Protein AF-A0A7R9YBD9-F1 (afdb_monomer)

Mean predicted aligned error: 9.17 Å

Organism: NCBI:txid172671

Structure (mmCIF, N/CA/C/O backbone):
data_AF-A0A7R9YBD9-F1
#
_entry.id   AF-A0A7R9YBD9-F1
#
loop_
_atom_site.group_PDB
_atom_site.id
_atom_site.type_symbol
_atom_site.label_atom_id
_atom_site.label_alt_id
_atom_site.label_comp_id
_atom_site.label_asym_id
_atom_site.label_entity_id
_atom_site.label_seq_id
_atom_site.pdbx_PDB_ins_code
_atom_site.Cartn_x
_atom_site.Cartn_y
_atom_site.Cartn_z
_atom_site.occupancy
_atom_site.B_iso_or_equiv
_atom_site.auth_seq_id
_atom_site.auth_comp_id
_atom_site.auth_asym_id
_atom_site.auth_atom_id
_atom_site.pdbx_PDB_model_num
ATOM 1 N N . PHE A 1 1 ? 17.346 -2.845 39.886 1.00 29.75 1 PHE A N 1
ATOM 2 C CA . PHE A 1 1 ? 17.666 -3.817 38.825 1.00 29.75 1 PHE A CA 1
ATOM 3 C C . PHE A 1 1 ? 16.755 -3.533 37.640 1.00 29.75 1 PHE A C 1
ATOM 5 O O . PHE A 1 1 ? 15.636 -4.020 37.604 1.00 29.75 1 PHE A O 1
ATOM 12 N N . VAL A 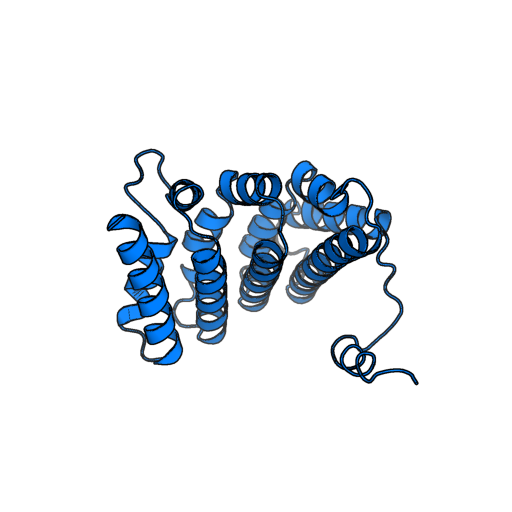1 2 ? 17.192 -2.639 36.750 1.00 30.41 2 VAL A N 1
ATOM 13 C CA . VAL A 1 2 ? 16.463 -2.236 35.536 1.00 30.41 2 VAL A CA 1
ATOM 14 C C . VAL A 1 2 ? 17.081 -3.009 34.374 1.00 30.41 2 VAL A C 1
ATOM 16 O O . VAL A 1 2 ? 18.300 -2.992 34.212 1.00 30.41 2 VAL A O 1
ATOM 19 N N . GLY A 1 3 ? 16.252 -3.758 33.648 1.00 28.42 3 GLY A N 1
ATOM 20 C CA . GLY A 1 3 ? 16.663 -4.612 32.534 1.00 28.42 3 GLY A CA 1
ATOM 21 C C . GLY A 1 3 ? 16.899 -3.833 31.229 1.00 28.42 3 GLY A C 1
ATOM 22 O O . GLY A 1 3 ? 16.352 -2.744 31.049 1.00 28.42 3 GLY A O 1
ATOM 23 N N . PRO A 1 4 ? 17.695 -4.385 30.296 1.00 36.78 4 PRO A N 1
ATOM 24 C CA . PRO A 1 4 ? 18.263 -3.673 29.153 1.00 36.78 4 PRO A CA 1
ATOM 25 C C . PRO A 1 4 ? 17.327 -3.674 27.931 1.00 36.78 4 PRO A C 1
ATOM 27 O O . PRO A 1 4 ? 17.697 -4.161 26.867 1.00 36.78 4 PRO A O 1
ATOM 30 N N . GLN A 1 5 ? 16.105 -3.147 28.065 1.00 37.34 5 GLN A N 1
ATOM 31 C CA . GLN A 1 5 ? 15.174 -2.999 26.929 1.00 37.34 5 GLN A CA 1
ATOM 32 C C . GLN A 1 5 ? 14.964 -1.548 26.471 1.00 37.34 5 GLN A C 1
ATOM 34 O O . GLN A 1 5 ? 14.424 -1.325 25.393 1.00 37.34 5 GLN A O 1
ATOM 39 N N . SER A 1 6 ? 15.452 -0.548 27.212 1.00 35.47 6 SER A N 1
ATOM 40 C CA . SER A 1 6 ? 15.258 0.865 26.845 1.00 35.47 6 SER A CA 1
ATOM 41 C C . SER A 1 6 ? 16.267 1.404 25.823 1.00 35.47 6 SER A C 1
ATOM 43 O O . SER A 1 6 ? 16.119 2.530 25.363 1.00 35.47 6 SER A O 1
ATOM 45 N N . VAL A 1 7 ? 17.306 0.640 25.470 1.00 35.88 7 VAL A N 1
ATOM 46 C CA . VAL A 1 7 ? 18.419 1.140 24.635 1.00 35.88 7 VAL A CA 1
ATOM 47 C C . VAL A 1 7 ? 18.157 0.939 23.133 1.00 35.88 7 VAL A C 1
ATOM 49 O O . VAL A 1 7 ? 18.770 1.606 22.306 1.00 35.88 7 VAL A O 1
ATOM 52 N N . GLY A 1 8 ? 17.198 0.082 22.759 1.00 29.91 8 GLY A N 1
ATOM 53 C CA . GLY A 1 8 ? 16.857 -0.182 21.355 1.00 29.91 8 GLY A CA 1
ATOM 54 C C . GLY A 1 8 ? 16.022 0.908 20.667 1.00 29.91 8 GLY A C 1
ATOM 55 O O . GLY A 1 8 ? 16.041 0.991 19.443 1.00 29.91 8 GLY A O 1
ATOM 56 N N . MET A 1 9 ? 15.309 1.760 21.418 1.00 40.44 9 MET A N 1
ATOM 57 C CA . MET A 1 9 ? 14.432 2.791 20.833 1.00 40.44 9 MET A CA 1
ATOM 58 C C . MET A 1 9 ? 15.170 4.064 20.412 1.00 40.44 9 MET A C 1
ATOM 60 O O . MET A 1 9 ? 14.757 4.720 19.462 1.00 40.44 9 MET A O 1
ATOM 64 N N . SER A 1 10 ? 16.277 4.426 21.059 1.00 32.97 10 SER A N 1
ATOM 65 C CA . SER A 1 10 ? 16.929 5.717 20.793 1.00 32.97 10 SER A CA 1
ATOM 66 C C . SER A 1 10 ? 17.616 5.808 19.423 1.00 32.97 10 SER A C 1
ATOM 68 O O . SER A 1 10 ? 17.985 6.901 19.008 1.00 32.97 10 SER A O 1
ATOM 70 N N . LEU A 1 11 ? 17.795 4.685 18.715 1.00 38.72 11 LEU A N 1
ATOM 71 C CA . LEU A 1 11 ? 18.502 4.635 17.428 1.00 38.72 11 LEU A CA 1
ATOM 72 C C . LEU A 1 11 ? 17.585 4.652 16.194 1.00 38.72 11 LEU A C 1
ATOM 74 O O . LEU A 1 11 ? 18.080 4.900 15.100 1.00 38.72 11 LEU A O 1
ATOM 78 N N . LEU A 1 12 ? 16.272 4.438 16.350 1.00 46.47 12 LEU A N 1
ATOM 79 C CA . LEU A 1 12 ? 15.297 4.618 15.258 1.00 46.47 12 LEU A CA 1
ATOM 80 C C . LEU A 1 12 ? 14.642 6.007 15.274 1.00 46.47 12 LEU A C 1
ATOM 82 O O . LEU A 1 12 ? 14.195 6.486 14.237 1.00 46.47 12 LEU A O 1
ATOM 86 N N . PHE A 1 13 ? 14.622 6.673 16.431 1.00 49.75 13 PHE A N 1
ATOM 87 C CA . PHE A 1 13 ? 13.886 7.918 16.661 1.00 49.75 13 PHE A CA 1
ATOM 88 C C . PHE A 1 13 ? 14.840 9.076 16.980 1.00 49.75 13 PHE A C 1
ATOM 90 O O . PHE A 1 13 ? 14.872 9.620 18.083 1.00 49.75 13 PHE A O 1
ATOM 97 N N . GLY A 1 14 ? 15.669 9.445 16.006 1.00 37.28 14 GLY A N 1
ATOM 98 C CA . GLY A 1 14 ? 16.480 10.655 16.087 1.00 37.28 14 GLY A CA 1
ATOM 99 C C . GLY A 1 14 ? 15.632 11.917 15.888 1.00 37.28 14 GLY A C 1
ATOM 100 O O . GLY A 1 14 ? 15.399 12.308 14.749 1.00 37.28 14 GLY A O 1
ATOM 101 N N . THR A 1 15 ? 15.295 12.591 16.999 1.00 39.50 15 THR A N 1
ATOM 102 C CA . THR A 1 15 ? 14.770 13.979 17.161 1.00 39.50 15 THR A CA 1
ATOM 103 C C . THR A 1 15 ? 13.259 14.239 17.010 1.00 39.50 15 THR A C 1
ATOM 105 O O . THR A 1 15 ? 12.580 13.570 16.235 1.00 39.50 15 THR A O 1
ATOM 108 N N . PRO A 1 16 ? 12.791 15.372 17.584 1.00 46.22 16 PRO A N 1
ATOM 109 C CA . PRO A 1 16 ? 12.459 15.644 18.992 1.00 46.22 16 PRO A CA 1
ATOM 110 C C . PRO A 1 16 ? 11.012 15.193 19.307 1.00 46.22 16 PRO A C 1
ATOM 112 O O . PRO A 1 16 ? 10.371 14.624 18.434 1.00 46.22 16 PRO A O 1
ATOM 115 N N . GLU A 1 17 ? 10.494 15.426 20.520 1.00 49.19 17 GLU A N 1
ATOM 116 C CA . GLU A 1 17 ? 9.094 15.166 20.926 1.00 49.19 17 GLU A CA 1
ATOM 117 C C . GLU A 1 17 ? 8.080 15.546 19.827 1.00 49.19 17 GLU A C 1
ATOM 119 O O . GLU A 1 17 ? 7.642 16.692 19.715 1.00 49.19 17 GLU A O 1
ATOM 124 N N . ARG A 1 18 ? 7.717 14.587 18.969 1.00 55.75 18 ARG A N 1
ATOM 125 C CA . ARG A 1 18 ? 6.607 14.746 18.037 1.00 55.75 18 ARG A CA 1
ATOM 126 C C . ARG A 1 18 ? 5.345 14.594 18.862 1.00 55.75 18 ARG A C 1
ATOM 128 O O . ARG A 1 18 ? 5.173 13.594 19.552 1.00 55.75 18 ARG A O 1
ATOM 135 N N . ASP A 1 19 ? 4.486 15.600 18.789 1.00 60.19 19 ASP A N 1
ATOM 136 C CA . ASP A 1 19 ? 3.162 15.570 19.394 1.00 60.19 19 ASP A CA 1
ATOM 137 C C . ASP A 1 19 ? 2.343 14.457 18.714 1.00 60.19 19 ASP A C 1
ATOM 139 O O . ASP A 1 19 ? 1.762 14.643 17.643 1.00 60.19 19 ASP A O 1
ATOM 143 N N . LEU A 1 20 ? 2.383 13.259 19.304 1.00 68.44 20 LEU A N 1
ATOM 144 C CA . LEU A 1 20 ? 1.711 12.046 18.832 1.00 68.44 20 LEU A CA 1
ATOM 145 C C . LEU A 1 20 ? 0.240 12.006 19.283 1.00 68.44 20 LEU A C 1
ATOM 147 O O . LEU A 1 20 ? -0.329 10.946 19.521 1.00 68.44 20 LEU A O 1
ATOM 151 N N . SER A 1 21 ? -0.389 13.173 19.425 1.00 78.00 21 SER A N 1
ATOM 152 C CA . SER A 1 21 ? -1.768 13.292 19.885 1.00 78.00 21 SER A CA 1
ATOM 153 C C . SER A 1 21 ? -2.792 13.038 18.770 1.00 78.00 21 SER A C 1
ATOM 155 O O . SER A 1 21 ? -2.563 13.299 17.583 1.00 78.00 21 SER A O 1
ATOM 157 N N . LEU A 1 22 ? -3.990 12.585 19.157 1.00 78.50 22 LEU A N 1
ATOM 158 C CA . LEU A 1 22 ? -5.102 12.340 18.230 1.00 78.50 22 LEU A CA 1
ATOM 159 C C . LEU A 1 22 ? -5.476 13.565 17.355 1.00 78.50 22 LEU A C 1
ATOM 161 O O . LEU A 1 22 ? -5.736 13.380 16.161 1.00 78.50 22 LEU A O 1
ATOM 165 N N . PRO A 1 23 ? -5.477 14.820 17.858 1.00 83.19 23 PRO A N 1
ATOM 166 C CA . PRO A 1 23 ? -5.721 15.994 17.017 1.00 83.19 23 PRO A CA 1
ATOM 167 C C . PRO A 1 23 ? -4.652 16.193 15.935 1.00 83.19 23 PRO A C 1
ATOM 169 O O . PRO A 1 23 ? -4.975 16.597 14.813 1.00 83.19 23 PRO A O 1
ATOM 172 N N . ALA A 1 24 ? -3.385 15.885 16.236 1.00 84.44 24 ALA A N 1
ATOM 173 C CA . ALA A 1 24 ? -2.304 15.944 15.257 1.00 84.44 24 ALA A CA 1
ATOM 174 C C . ALA A 1 24 ? -2.515 14.906 14.143 1.00 84.44 24 ALA A C 1
ATOM 176 O O . ALA A 1 24 ? -2.392 15.237 12.958 1.00 84.44 24 ALA A O 1
ATOM 177 N N . PHE A 1 25 ? -2.945 13.692 14.503 1.00 85.62 25 PHE A N 1
ATOM 178 C CA . PHE A 1 25 ? -3.304 12.647 13.545 1.00 85.62 25 PHE A CA 1
ATOM 179 C C . PHE A 1 25 ? -4.482 13.041 12.641 1.00 85.62 25 PHE A C 1
ATOM 181 O O . PHE A 1 25 ? -4.409 12.903 11.417 1.00 85.62 25 PHE A O 1
ATOM 188 N N . GLN A 1 26 ? -5.554 13.595 13.215 1.00 86.06 26 GLN A N 1
ATOM 189 C CA . GLN A 1 26 ? -6.709 14.079 12.449 1.00 86.06 26 GLN A CA 1
ATOM 190 C C . GLN A 1 26 ? -6.310 15.177 11.456 1.00 86.06 26 GLN A C 1
ATOM 192 O O . GLN A 1 26 ? -6.734 15.157 10.296 1.00 86.06 26 GLN A O 1
ATOM 197 N N . LYS A 1 27 ? -5.446 16.108 11.882 1.00 87.56 27 LYS A N 1
ATOM 198 C CA . LYS A 1 27 ? -4.902 17.160 11.016 1.00 87.56 27 LYS A CA 1
ATOM 199 C C . LYS A 1 27 ? -4.054 16.576 9.885 1.00 87.56 27 LYS A C 1
ATOM 201 O O . LYS A 1 27 ? -4.171 17.040 8.752 1.00 87.56 27 LYS A O 1
ATOM 206 N N . LEU A 1 28 ? -3.240 15.553 10.154 1.00 87.69 28 LEU A N 1
A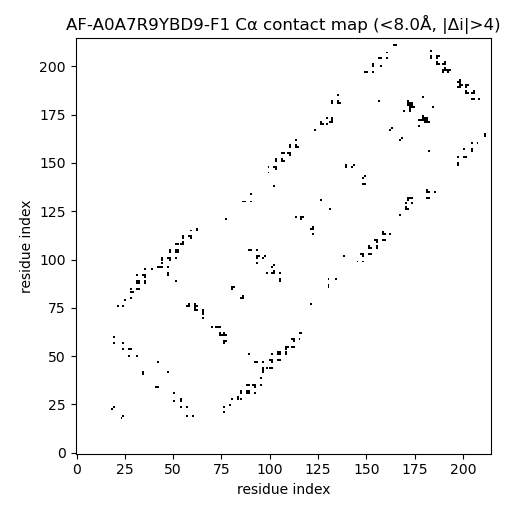TOM 207 C CA . LEU A 1 28 ? -2.470 14.854 9.121 1.00 87.69 28 LEU A CA 1
ATOM 208 C C . LEU A 1 28 ? -3.391 14.164 8.104 1.00 87.69 28 LEU A C 1
ATOM 210 O O . LEU A 1 28 ? -3.227 14.367 6.902 1.00 87.69 28 LEU A O 1
ATOM 214 N N . CYS A 1 29 ? -4.407 13.430 8.562 1.00 87.19 29 CYS A N 1
ATOM 215 C CA . CYS A 1 29 ? -5.387 12.792 7.680 1.00 87.19 29 CYS A CA 1
ATOM 216 C C . CYS A 1 29 ? -6.145 13.824 6.827 1.00 87.19 29 CYS A C 1
ATOM 218 O O . CYS A 1 29 ? -6.394 13.604 5.643 1.00 87.19 29 CYS A O 1
ATOM 220 N N . ALA A 1 30 ? -6.502 14.981 7.394 1.00 86.50 30 ALA A N 1
ATOM 221 C CA . ALA A 1 30 ? -7.092 16.082 6.633 1.00 86.50 30 ALA A CA 1
ATOM 222 C C . ALA A 1 30 ? -6.128 16.615 5.560 1.00 86.50 30 ALA A C 1
ATOM 224 O O . ALA A 1 30 ? -6.523 16.746 4.403 1.00 86.50 30 ALA A O 1
ATOM 225 N N . ARG A 1 31 ? -4.851 16.823 5.905 1.00 87.06 31 ARG A N 1
ATOM 226 C CA . ARG A 1 31 ? -3.820 17.263 4.953 1.00 87.06 31 ARG A CA 1
ATOM 227 C C . ARG A 1 31 ? -3.625 16.284 3.797 1.00 87.06 31 ARG A C 1
ATOM 229 O O . ARG A 1 31 ? -3.579 16.733 2.660 1.00 87.06 31 ARG A O 1
ATOM 236 N N . ILE A 1 32 ? -3.565 14.976 4.057 1.00 87.06 32 ILE A N 1
ATOM 237 C CA . ILE A 1 32 ? -3.434 13.946 3.007 1.00 87.06 32 ILE A CA 1
ATOM 238 C C . ILE A 1 32 ? -4.649 13.971 2.064 1.00 87.06 32 ILE A C 1
ATOM 240 O O . ILE A 1 32 ? -4.512 13.882 0.841 1.00 87.06 32 ILE A O 1
ATOM 244 N N . ARG A 1 33 ? -5.853 14.159 2.612 1.00 86.31 33 ARG A N 1
ATOM 245 C CA . ARG A 1 33 ? -7.092 14.272 1.822 1.00 86.31 33 ARG A CA 1
ATOM 246 C C . ARG A 1 33 ? -7.164 15.553 0.999 1.00 86.31 33 ARG A C 1
ATOM 248 O O . ARG A 1 33 ? -7.695 15.552 -0.104 1.00 86.31 33 ARG A O 1
ATOM 255 N N . GLU A 1 34 ? -6.641 16.659 1.510 1.00 86.12 34 GLU A N 1
ATOM 256 C CA . GLU A 1 34 ? -6.524 17.884 0.719 1.00 86.12 34 GLU A CA 1
ATOM 257 C C . GLU A 1 34 ? -5.459 17.745 -0.370 1.00 86.12 34 GLU A C 1
ATOM 259 O O . GLU A 1 34 ? -5.701 18.119 -1.514 1.00 86.12 34 GLU A O 1
ATOM 264 N N . ALA A 1 35 ? -4.304 17.170 -0.032 1.00 84.19 35 ALA A N 1
ATOM 265 C CA . ALA A 1 35 ? -3.196 16.925 -0.947 1.00 84.19 35 ALA A CA 1
ATOM 266 C C . ALA A 1 35 ? -3.608 16.043 -2.138 1.00 84.19 35 ALA A C 1
ATOM 268 O O . ALA A 1 35 ? -3.251 16.347 -3.272 1.00 84.19 35 ALA A O 1
ATOM 269 N N . SER A 1 36 ? -4.420 15.009 -1.901 1.00 83.12 36 SER A N 1
ATOM 270 C CA . SER A 1 36 ? -4.974 14.143 -2.958 1.00 83.12 36 SER A CA 1
ATOM 271 C C . SER A 1 36 ? -6.020 14.831 -3.846 1.00 83.12 36 SER A C 1
ATOM 273 O O . SER A 1 36 ? -6.214 14.418 -4.990 1.00 83.12 36 SER A O 1
ATOM 275 N N . ARG A 1 37 ? -6.671 15.905 -3.374 1.00 80.81 37 ARG A N 1
ATOM 276 C CA . ARG A 1 37 ? -7.685 16.662 -4.136 1.00 80.81 37 ARG A CA 1
ATOM 277 C C . ARG A 1 37 ? -7.132 17.863 -4.904 1.00 80.81 37 ARG A C 1
ATOM 279 O O . ARG A 1 37 ? -7.800 18.340 -5.821 1.00 80.81 37 ARG A O 1
ATOM 286 N N . ARG A 1 38 ? -5.959 18.386 -4.537 1.00 74.81 38 ARG A N 1
ATOM 287 C CA . ARG A 1 38 ? -5.370 19.562 -5.199 1.00 74.81 38 ARG A CA 1
ATOM 288 C C . ARG A 1 38 ? -4.958 19.237 -6.648 1.00 74.81 38 ARG A C 1
ATOM 290 O O . ARG A 1 38 ? -4.510 18.122 -6.923 1.00 74.81 38 ARG A O 1
ATOM 297 N N . PRO A 1 39 ? -5.115 20.183 -7.596 1.00 57.69 39 PRO A N 1
ATOM 298 C CA . PRO A 1 39 ? -4.645 19.999 -8.967 1.00 57.69 39 PRO A CA 1
ATOM 299 C C . PRO A 1 39 ? -3.112 19.845 -9.014 1.00 57.69 39 PRO A C 1
ATOM 301 O O . PRO A 1 39 ? -2.400 20.404 -8.180 1.00 57.69 39 PRO A O 1
ATOM 304 N N . ASN A 1 40 ? -2.631 19.042 -9.973 1.00 51.94 40 ASN A N 1
ATOM 305 C CA . ASN A 1 40 ? -1.249 18.551 -10.076 1.00 51.94 40 ASN A CA 1
ATOM 306 C C . ASN A 1 40 ? -0.183 19.650 -9.886 1.00 51.94 40 ASN A C 1
ATOM 308 O O . ASN A 1 40 ? -0.258 20.705 -10.510 1.00 51.94 40 ASN A O 1
ATOM 312 N N . GLY A 1 41 ? 0.837 19.354 -9.068 1.00 56.06 41 GLY A N 1
ATOM 313 C CA . GLY A 1 41 ? 2.048 20.174 -8.906 1.00 56.06 41 GLY A CA 1
ATOM 314 C C . GLY A 1 41 ? 2.229 20.874 -7.553 1.00 56.06 41 GLY A C 1
ATOM 315 O O . GLY A 1 41 ? 3.274 21.477 -7.341 1.00 56.06 41 GLY A O 1
ATOM 316 N N . SER A 1 42 ? 1.265 20.804 -6.623 1.00 59.44 42 SER A N 1
ATOM 317 C CA . SER A 1 42 ? 1.386 21.515 -5.335 1.00 59.44 42 SER A CA 1
ATOM 318 C C . SER A 1 42 ? 2.126 20.752 -4.234 1.00 59.44 42 SER A C 1
ATOM 320 O O . SER A 1 42 ? 2.514 21.367 -3.249 1.00 59.44 42 SER A O 1
ATOM 322 N N . VAL A 1 43 ? 2.248 19.427 -4.343 1.00 70.12 43 VAL A N 1
ATOM 323 C CA . VAL A 1 43 ? 2.867 18.579 -3.312 1.00 70.12 43 VAL A CA 1
ATOM 324 C C . VAL A 1 43 ? 4.164 18.029 -3.875 1.00 70.12 43 VAL A C 1
ATOM 326 O O . VAL A 1 43 ? 4.149 17.289 -4.858 1.00 70.12 43 VAL A O 1
ATOM 329 N N . GLY A 1 44 ? 5.284 18.429 -3.275 1.00 77.50 44 GLY A N 1
ATOM 330 C CA . GLY A 1 44 ? 6.591 17.888 -3.632 1.00 77.50 44 GLY A CA 1
ATOM 331 C C . GLY A 1 44 ? 6.719 16.429 -3.196 1.00 77.50 44 GLY A C 1
ATOM 332 O O . GLY A 1 44 ? 6.115 16.021 -2.205 1.00 77.50 44 GLY A O 1
ATOM 333 N N . ASP A 1 45 ? 7.547 15.660 -3.902 1.00 81.69 45 ASP A N 1
ATOM 334 C CA . ASP A 1 45 ? 7.825 14.250 -3.592 1.00 81.69 45 ASP A CA 1
ATOM 335 C C . ASP A 1 45 ? 8.201 14.044 -2.113 1.00 81.69 45 ASP A C 1
ATOM 337 O O . ASP A 1 45 ? 7.565 13.273 -1.398 1.00 81.69 45 ASP A O 1
ATOM 341 N N . ALA A 1 46 ? 9.140 14.853 -1.610 1.00 85.00 46 ALA A N 1
ATOM 342 C CA . ALA A 1 46 ? 9.573 14.816 -0.215 1.00 85.00 46 ALA A CA 1
ATOM 343 C C . ALA A 1 46 ? 8.438 15.089 0.790 1.00 85.00 46 ALA A C 1
ATOM 345 O O . ALA A 1 46 ? 8.397 14.474 1.854 1.00 85.00 46 ALA A O 1
ATOM 346 N N . GLU A 1 47 ? 7.499 15.985 0.463 1.00 86.44 47 GLU A N 1
ATOM 347 C CA . GLU A 1 47 ? 6.355 16.261 1.338 1.00 86.44 47 GLU A CA 1
ATOM 348 C C . GLU A 1 47 ? 5.383 15.074 1.354 1.00 86.44 47 GLU A C 1
ATOM 350 O O . GLU A 1 47 ? 4.912 14.675 2.419 1.00 86.44 47 GLU A O 1
ATOM 355 N N . GLY A 1 48 ? 5.107 14.478 0.190 1.00 84.88 48 GLY A N 1
ATOM 356 C CA . GLY A 1 48 ? 4.256 13.295 0.077 1.00 84.88 48 GLY A CA 1
ATOM 357 C C . GLY A 1 48 ? 4.817 12.094 0.832 1.00 84.88 48 GLY A C 1
ATOM 358 O O . GLY A 1 48 ? 4.102 11.474 1.623 1.00 84.88 48 GLY A O 1
ATOM 359 N N . VAL A 1 49 ? 6.108 11.815 0.645 1.00 88.69 49 VAL A N 1
ATOM 360 C CA . VAL A 1 49 ? 6.833 10.761 1.366 1.00 88.69 49 VAL A CA 1
ATOM 361 C C . VAL A 1 49 ? 6.762 10.996 2.876 1.00 88.69 49 VAL A C 1
ATOM 363 O O . VAL A 1 49 ? 6.368 10.094 3.613 1.00 88.69 49 VAL A O 1
ATOM 366 N N . GLU A 1 50 ? 7.043 12.209 3.359 1.00 87.81 50 GLU A N 1
ATOM 367 C CA . GLU A 1 50 ? 7.012 12.496 4.799 1.00 87.81 50 GLU A CA 1
ATOM 368 C C . GLU A 1 50 ? 5.604 12.375 5.402 1.00 87.81 50 GLU A C 1
ATOM 370 O O . GLU A 1 50 ? 5.452 11.906 6.535 1.00 87.81 50 GLU A O 1
ATOM 375 N N . MET A 1 51 ? 4.559 12.745 4.653 1.00 88.25 51 MET A N 1
ATOM 376 C CA . MET A 1 51 ? 3.171 12.550 5.082 1.00 88.25 51 MET A CA 1
ATOM 377 C C . MET A 1 51 ? 2.819 11.063 5.215 1.00 88.25 51 MET A C 1
ATOM 379 O O . MET A 1 51 ? 2.240 10.668 6.228 1.00 88.25 51 MET A O 1
ATOM 383 N N . LEU A 1 52 ? 3.188 10.236 4.230 1.00 88.56 52 LEU A N 1
ATOM 384 C CA . LEU A 1 52 ? 2.954 8.787 4.256 1.00 88.56 52 LEU A CA 1
ATOM 385 C C . LEU A 1 52 ? 3.750 8.097 5.369 1.00 88.56 52 LEU A C 1
ATOM 387 O O . LEU A 1 52 ? 3.235 7.193 6.030 1.00 88.56 52 LEU A O 1
ATOM 391 N N . ARG A 1 53 ? 4.989 8.537 5.600 1.00 89.56 53 ARG A N 1
ATOM 392 C CA . ARG A 1 53 ? 5.850 8.028 6.669 1.00 89.56 53 ARG A CA 1
ATOM 393 C C . ARG A 1 53 ? 5.272 8.360 8.043 1.00 89.56 53 ARG A C 1
ATOM 395 O O . ARG A 1 53 ? 5.077 7.460 8.856 1.00 89.56 53 ARG A O 1
ATOM 402 N N . SER A 1 54 ? 4.908 9.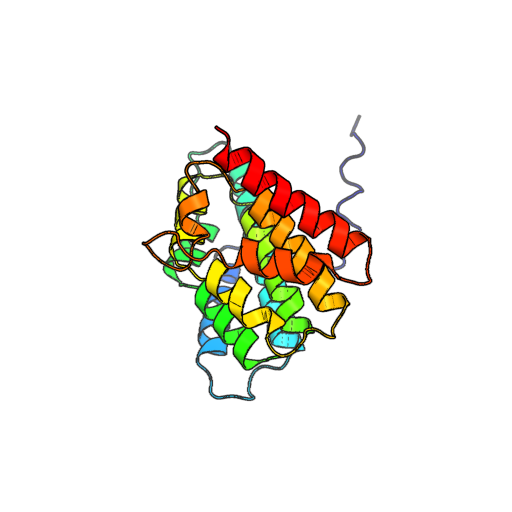626 8.262 1.00 88.25 54 SER A N 1
ATOM 403 C CA . SER A 1 54 ? 4.289 10.084 9.513 1.00 88.25 54 SER A CA 1
ATOM 404 C C . SER A 1 54 ? 2.970 9.357 9.786 1.00 88.25 54 SER A C 1
ATOM 406 O O . SER A 1 54 ? 2.694 8.987 10.922 1.00 88.25 54 SER A O 1
ATOM 408 N N . LEU A 1 55 ? 2.168 9.091 8.749 1.00 87.62 55 LEU A N 1
ATOM 409 C CA . LEU A 1 55 ? 0.938 8.310 8.877 1.00 87.62 55 LEU A CA 1
ATOM 410 C C . LEU A 1 55 ? 1.210 6.904 9.436 1.00 87.62 55 LEU A C 1
ATOM 412 O O . LEU A 1 55 ? 0.493 6.458 10.330 1.00 87.62 55 LEU A O 1
ATOM 416 N N . GLY A 1 56 ? 2.252 6.230 8.941 1.00 83.94 56 GLY A N 1
ATOM 417 C CA . GLY A 1 56 ? 2.678 4.930 9.462 1.00 83.94 56 GLY A CA 1
ATOM 418 C C . GLY A 1 56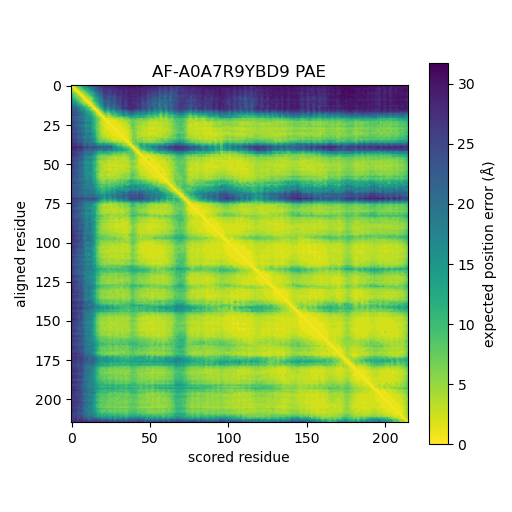 ? 3.065 4.992 10.940 1.00 83.94 56 GLY A C 1
ATOM 419 O O . GLY A 1 56 ? 2.640 4.136 11.711 1.00 83.94 56 GLY A O 1
ATOM 420 N N . GLU A 1 57 ? 3.798 6.031 11.353 1.00 84.06 57 GLU A N 1
ATOM 421 C CA . GLU A 1 57 ? 4.184 6.238 12.757 1.00 84.06 57 GLU A CA 1
ATOM 422 C C . GLU A 1 57 ? 2.970 6.390 13.677 1.00 84.06 57 GLU A C 1
ATOM 424 O O . GLU A 1 57 ? 2.884 5.707 14.695 1.00 84.06 57 GLU A O 1
ATOM 429 N N . PHE A 1 58 ? 2.009 7.244 13.311 1.00 82.88 58 PHE A N 1
ATOM 430 C CA . PHE A 1 58 ? 0.803 7.448 14.117 1.00 82.88 58 PHE A CA 1
ATOM 431 C C . PHE A 1 58 ? -0.046 6.178 14.230 1.00 82.88 58 PHE A C 1
ATOM 433 O O . PHE A 1 58 ? -0.596 5.905 15.294 1.00 82.88 58 PHE A O 1
ATOM 440 N N . LEU A 1 59 ? -0.146 5.391 13.154 1.00 78.50 59 LEU A N 1
ATOM 441 C CA . LEU A 1 59 ? -0.896 4.133 13.169 1.00 78.50 59 LEU A CA 1
ATOM 442 C C . LEU A 1 59 ? -0.215 3.083 14.060 1.00 78.50 59 LEU A C 1
ATOM 444 O O . LEU A 1 59 ? -0.902 2.367 14.778 1.00 78.50 59 LEU A O 1
ATOM 448 N N . VAL A 1 60 ? 1.122 3.026 14.078 1.00 80.75 60 VAL A N 1
ATOM 449 C CA . VAL A 1 60 ? 1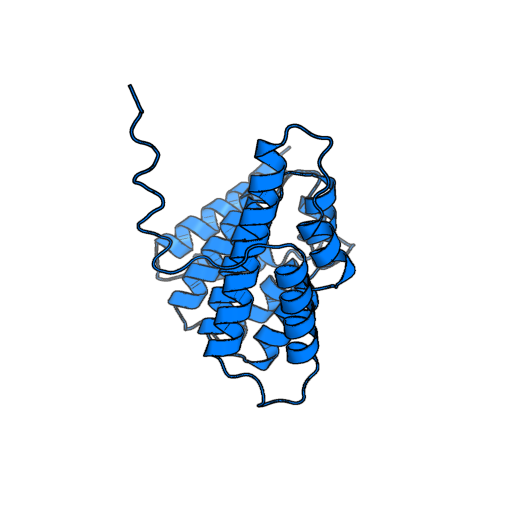.872 2.173 15.020 1.00 80.75 60 VAL A CA 1
ATOM 450 C C . VAL A 1 60 ? 1.660 2.645 16.458 1.00 80.75 60 VAL A C 1
ATOM 452 O O . VAL A 1 60 ? 1.392 1.833 17.341 1.00 80.75 60 VAL A O 1
ATOM 455 N N . PHE A 1 61 ? 1.776 3.952 16.698 1.00 77.25 61 PHE A N 1
ATOM 456 C CA . PHE A 1 61 ? 1.645 4.530 18.032 1.00 77.25 61 PHE A CA 1
ATOM 457 C C . PHE A 1 61 ? 0.248 4.298 18.619 1.00 77.25 61 PHE A C 1
ATOM 459 O O . PHE A 1 61 ? 0.129 3.834 19.752 1.00 77.25 61 PHE A O 1
ATOM 466 N N . GLY A 1 62 ? -0.801 4.539 17.827 1.00 71.00 62 GLY A N 1
ATOM 467 C CA . GLY A 1 62 ? -2.184 4.326 18.250 1.00 71.00 62 GLY A CA 1
ATOM 468 C C . GLY A 1 62 ? -2.487 2.874 18.634 1.00 71.00 62 GLY A C 1
ATOM 469 O O . GLY A 1 62 ? -3.259 2.634 19.560 1.00 71.00 62 GLY A O 1
ATOM 470 N N . GLU A 1 63 ? -1.846 1.907 17.974 1.00 67.88 63 GLU A N 1
ATOM 471 C CA . GLU A 1 63 ? -1.960 0.483 18.315 1.00 67.88 63 GLU A CA 1
ATOM 472 C C . GLU A 1 63 ? -1.190 0.123 19.601 1.00 67.88 63 GLU A C 1
ATOM 474 O O . GLU A 1 63 ? -1.663 -0.693 20.393 1.00 67.88 63 GLU A O 1
ATOM 479 N N . MET A 1 64 ? -0.030 0.744 19.858 1.00 66.44 64 MET A N 1
ATOM 480 C CA . MET A 1 64 ? 0.740 0.518 21.092 1.00 66.44 64 MET A CA 1
ATOM 481 C C . MET A 1 64 ? 0.048 1.087 22.337 1.00 66.44 64 MET A C 1
ATOM 483 O O . MET A 1 64 ? 0.044 0.445 23.388 1.00 66.44 64 MET A O 1
ATOM 487 N N . GLU A 1 65 ? -0.561 2.270 22.234 1.00 64.62 65 GLU A N 1
ATOM 488 C CA . GLU A 1 65 ? -1.294 2.895 23.344 1.00 64.62 65 GLU A CA 1
ATOM 489 C C . GLU A 1 65 ? -2.519 2.055 23.751 1.00 64.62 65 GLU A C 1
ATOM 491 O O . GLU A 1 65 ? -2.768 1.831 24.938 1.00 64.62 65 GLU A O 1
ATOM 496 N N . SER A 1 66 ? -3.212 1.484 22.760 1.00 57.53 66 SER A N 1
ATOM 497 C CA . SER A 1 66 ? -4.320 0.537 22.949 1.00 57.53 66 SER A CA 1
ATOM 498 C C . SER A 1 66 ? -3.883 -0.747 23.684 1.00 57.53 66 SER A C 1
ATOM 500 O O . SER A 1 66 ? -4.658 -1.338 24.437 1.00 57.53 66 SER A O 1
ATOM 502 N N . GLU A 1 67 ? -2.629 -1.185 23.518 1.00 57.53 67 GLU A N 1
ATOM 503 C CA . GLU A 1 67 ? -2.077 -2.371 24.188 1.00 57.53 67 GLU A CA 1
ATOM 504 C C . GLU A 1 67 ? -1.721 -2.125 25.665 1.00 57.53 67 GLU A C 1
ATOM 506 O O . GLU A 1 67 ? -1.926 -3.009 26.497 1.00 57.53 67 GLU A O 1
ATOM 511 N N . ALA A 1 68 ? -1.234 -0.932 26.014 1.00 58.66 68 ALA A N 1
ATOM 512 C CA . ALA A 1 68 ? -0.812 -0.612 27.380 1.00 58.66 68 ALA A CA 1
ATOM 513 C C . ALA A 1 68 ? -1.984 -0.395 28.359 1.00 58.66 68 ALA A C 1
ATOM 515 O O . ALA A 1 68 ? -1.827 -0.621 29.560 1.00 58.66 68 ALA A O 1
ATOM 516 N N . ALA A 1 69 ? -3.149 0.037 27.866 1.00 57.53 69 ALA A N 1
ATOM 517 C CA . ALA A 1 69 ? -4.256 0.486 28.713 1.00 57.53 69 ALA A CA 1
ATOM 518 C C . ALA A 1 69 ? -5.156 -0.638 29.267 1.00 57.53 69 ALA A C 1
ATOM 520 O O . ALA A 1 69 ? -5.910 -0.389 30.201 1.00 57.53 69 ALA A O 1
ATOM 521 N N . ASN A 1 70 ? -5.100 -1.869 28.735 1.00 54.47 70 ASN A N 1
ATOM 522 C CA . ASN A 1 70 ? -5.947 -3.009 29.151 1.00 54.47 70 ASN A CA 1
ATOM 523 C C . ASN A 1 70 ? -7.471 -2.700 29.213 1.00 54.47 70 ASN A C 1
ATOM 525 O O . ASN A 1 70 ? -8.243 -3.422 29.849 1.00 54.47 70 ASN A O 1
ATOM 529 N N . GLU A 1 71 ? -7.900 -1.617 28.561 1.00 51.97 71 GLU A N 1
ATOM 530 C CA . GLU A 1 71 ? -9.280 -1.147 28.447 1.00 51.97 71 GLU A CA 1
ATOM 531 C C . GLU A 1 71 ? -9.964 -1.785 27.224 1.00 51.97 71 GLU A C 1
ATOM 533 O O . GLU A 1 71 ? -9.277 -2.279 26.324 1.00 51.97 71 GLU A O 1
ATOM 538 N N . PRO A 1 72 ? -11.314 -1.816 27.156 1.00 49.62 72 PRO A N 1
ATOM 539 C CA . PRO A 1 72 ? -12.021 -2.252 25.955 1.00 49.62 72 PRO A CA 1
ATOM 540 C C . PRO A 1 72 ? -11.572 -1.391 24.767 1.00 49.62 72 PRO A C 1
ATOM 542 O O . PRO A 1 72 ? -11.968 -0.234 24.640 1.00 49.62 72 PRO A O 1
ATOM 545 N N . ARG A 1 73 ? -10.699 -1.984 23.941 1.00 54.59 73 ARG A N 1
ATOM 546 C CA . ARG A 1 73 ? -10.014 -1.373 22.799 1.00 54.59 73 ARG A CA 1
ATOM 547 C C . ARG A 1 73 ? -10.943 -0.475 22.003 1.00 54.59 73 ARG A C 1
ATOM 549 O O . ARG A 1 73 ? -11.859 -0.953 21.335 1.00 54.59 73 ARG A O 1
ATOM 556 N N . LYS A 1 74 ? -10.663 0.820 22.036 1.00 55.69 74 LYS A N 1
ATOM 557 C CA . LYS A 1 74 ? -11.177 1.755 21.051 1.00 55.69 74 LYS A CA 1
ATOM 558 C C . LYS A 1 74 ? -10.002 2.101 20.153 1.00 55.69 74 LYS A C 1
ATOM 560 O O . LYS A 1 74 ? -9.138 2.877 20.552 1.00 55.69 74 LYS A O 1
ATOM 565 N N . ASP A 1 75 ? -9.946 1.500 18.970 1.00 69.06 75 ASP A N 1
ATOM 566 C CA . ASP A 1 75 ? -8.899 1.760 17.979 1.00 69.06 75 ASP A CA 1
ATOM 567 C C . ASP A 1 75 ? -9.158 3.132 17.321 1.00 69.06 75 ASP A C 1
ATOM 569 O O . ASP A 1 75 ? -9.346 3.241 16.116 1.00 69.06 75 ASP A O 1
ATOM 573 N N . VAL A 1 76 ? -9.205 4.210 18.119 1.00 77.38 76 VAL A N 1
ATOM 574 C CA . VAL A 1 76 ? -9.682 5.544 17.701 1.00 77.38 76 VAL A CA 1
ATOM 575 C C . VAL A 1 76 ? -8.888 6.081 16.507 1.00 77.38 76 VAL A C 1
ATOM 577 O O . VAL A 1 76 ? -9.446 6.723 15.619 1.00 77.38 76 VAL A O 1
ATOM 580 N N . HIS A 1 77 ? -7.584 5.802 16.460 1.00 80.00 77 HIS A N 1
ATOM 581 C CA . HIS A 1 77 ? -6.732 6.159 15.326 1.00 80.00 77 HIS A CA 1
ATOM 582 C C . HIS A 1 77 ? -7.133 5.400 14.052 1.00 80.00 77 HIS A C 1
ATOM 584 O O . HIS A 1 77 ? -7.210 5.994 12.976 1.00 80.00 77 HIS A O 1
ATOM 590 N N . PHE A 1 78 ? -7.443 4.107 14.167 1.00 80.31 78 PHE A N 1
ATOM 591 C CA . PHE A 1 78 ? -7.906 3.296 13.045 1.00 80.31 78 PHE A CA 1
ATOM 592 C C . PHE A 1 78 ? -9.320 3.698 12.598 1.00 80.31 78 PHE A C 1
ATOM 594 O O . PHE A 1 78 ? -9.573 3.784 11.397 1.00 80.31 78 PHE A O 1
ATOM 601 N N . ASP A 1 79 ? -10.211 4.031 13.534 1.00 82.56 79 ASP A N 1
ATOM 602 C CA . ASP A 1 79 ? -11.560 4.528 13.241 1.00 82.56 79 ASP A CA 1
ATOM 603 C C . ASP A 1 79 ? -11.492 5.824 12.423 1.00 82.56 79 ASP A C 1
ATOM 605 O O . ASP A 1 79 ? -12.053 5.899 11.332 1.00 82.56 79 ASP A O 1
ATOM 609 N N . VAL A 1 80 ? -10.710 6.812 12.874 1.00 82.75 80 VAL A N 1
ATOM 610 C CA . VAL A 1 80 ? -10.499 8.077 12.145 1.00 82.75 80 VAL A CA 1
ATOM 611 C C . VAL A 1 80 ? -9.881 7.837 10.764 1.00 82.75 80 VAL A C 1
ATOM 613 O O . VAL A 1 80 ? -10.263 8.484 9.784 1.00 82.75 80 VAL A O 1
ATOM 616 N N . PHE A 1 81 ? -8.920 6.915 10.668 1.00 85.38 81 PHE A N 1
ATOM 617 C CA . PHE A 1 81 ? -8.297 6.539 9.400 1.00 85.38 81 PHE A CA 1
ATOM 618 C C . PHE A 1 81 ? -9.325 5.985 8.403 1.00 85.38 81 PHE A C 1
ATOM 620 O O . PHE A 1 81 ? -9.329 6.373 7.228 1.00 85.38 81 PHE A O 1
ATOM 627 N N . CYS A 1 82 ? -10.211 5.114 8.886 1.00 83.19 82 CYS A N 1
ATOM 628 C CA . CYS A 1 82 ? -11.249 4.461 8.100 1.00 83.19 82 CYS A CA 1
ATOM 629 C C . CYS A 1 82 ? -12.379 5.418 7.713 1.00 83.19 82 CYS A C 1
ATOM 631 O O . CYS A 1 82 ? -12.709 5.518 6.532 1.00 83.19 82 CYS A O 1
ATOM 633 N N . GLU A 1 83 ? -12.925 6.172 8.670 1.00 84.50 83 GLU A N 1
ATOM 634 C CA . GLU A 1 83 ? -13.964 7.187 8.439 1.00 84.50 83 GLU A CA 1
ATOM 635 C C . GLU A 1 83 ? -13.508 8.248 7.432 1.00 84.50 83 GLU A C 1
ATOM 637 O O . GLU A 1 83 ? -14.289 8.742 6.616 1.00 84.50 83 GLU A O 1
ATOM 642 N N . GLY A 1 84 ? -12.219 8.595 7.464 1.00 81.75 84 GLY A N 1
ATOM 643 C CA . GLY A 1 84 ? -11.634 9.563 6.551 1.00 81.75 84 GLY A CA 1
ATOM 644 C C . GLY A 1 84 ? -11.443 9.062 5.119 1.00 81.75 84 GLY A C 1
ATOM 645 O O . GLY A 1 84 ? -11.182 9.894 4.250 1.00 81.75 84 GLY A O 1
ATOM 646 N N . ASN A 1 85 ? -11.545 7.753 4.864 1.00 85.31 85 ASN A N 1
ATOM 647 C CA . ASN A 1 85 ? -11.009 7.105 3.665 1.00 85.31 85 ASN A CA 1
ATOM 648 C C . ASN A 1 85 ? -9.554 7.533 3.375 1.00 85.31 85 ASN A C 1
ATOM 650 O O . ASN A 1 85 ? -9.170 7.860 2.248 1.00 85.31 85 ASN A O 1
ATOM 654 N N . THR A 1 86 ? -8.740 7.593 4.431 1.00 87.19 86 THR A N 1
ATOM 655 C CA . THR A 1 86 ? -7.359 8.080 4.333 1.00 87.19 86 THR A CA 1
ATOM 656 C C . THR A 1 86 ? -6.512 7.152 3.463 1.00 87.19 86 THR A C 1
ATOM 658 O O . THR A 1 86 ? -5.653 7.635 2.732 1.00 87.19 86 THR A O 1
ATOM 661 N N . LEU A 1 87 ? -6.807 5.844 3.453 1.00 87.50 87 LEU A N 1
ATOM 662 C CA . LEU A 1 87 ? -6.154 4.877 2.569 1.00 87.50 87 LEU A CA 1
ATOM 663 C C . LEU A 1 87 ? -6.320 5.236 1.087 1.00 87.50 87 LEU A C 1
ATOM 665 O O . LEU A 1 87 ? -5.326 5.316 0.368 1.00 87.50 87 LEU A O 1
ATOM 669 N N . GLY A 1 88 ? -7.552 5.497 0.641 1.00 87.69 88 GLY A N 1
ATOM 670 C CA . GLY A 1 88 ? -7.808 5.905 -0.740 1.00 87.69 88 GLY A CA 1
ATOM 671 C C . GLY A 1 88 ? -7.080 7.199 -1.097 1.00 87.69 88 GLY A C 1
ATOM 672 O O . GLY A 1 88 ? -6.428 7.276 -2.135 1.00 87.69 88 GLY A O 1
ATOM 673 N N . ALA A 1 89 ? -7.090 8.178 -0.188 1.00 88.31 89 ALA A N 1
ATOM 674 C CA . ALA A 1 89 ? -6.356 9.428 -0.369 1.00 88.31 89 ALA A CA 1
ATOM 675 C C . ALA A 1 89 ? -4.834 9.218 -0.489 1.00 88.31 89 ALA A C 1
ATOM 677 O O . ALA A 1 89 ? -4.189 9.898 -1.284 1.00 88.31 89 ALA A O 1
ATOM 678 N N . CYS A 1 90 ? -4.250 8.272 0.255 1.00 89.19 90 CYS A N 1
ATOM 679 C CA . CYS A 1 90 ? -2.838 7.904 0.117 1.00 89.19 90 CYS A CA 1
ATOM 680 C C . CYS A 1 90 ? -2.535 7.2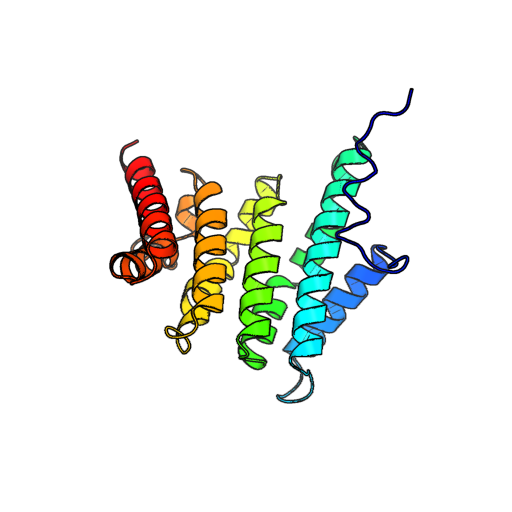92 -1.254 1.00 89.19 90 CYS A C 1
ATOM 682 O O . CYS A 1 90 ? -1.565 7.696 -1.890 1.00 89.19 90 CYS A O 1
ATOM 684 N N . VAL A 1 91 ? -3.367 6.357 -1.724 1.00 89.50 91 VAL A N 1
ATOM 685 C CA . VAL A 1 91 ? -3.194 5.720 -3.041 1.00 89.50 91 VAL A CA 1
ATOM 686 C C . VAL A 1 91 ? -3.295 6.759 -4.161 1.00 89.50 91 VAL A C 1
ATOM 688 O O . VAL A 1 91 ? -2.430 6.817 -5.034 1.00 89.50 91 VAL A O 1
ATOM 691 N N . GLU A 1 92 ? -4.299 7.638 -4.108 1.00 88.88 92 GLU A N 1
ATOM 692 C CA . GLU A 1 92 ? -4.455 8.737 -5.067 1.00 88.88 92 GLU A CA 1
ATOM 693 C C . GLU A 1 92 ? -3.271 9.709 -5.034 1.00 88.88 92 GLU A C 1
ATOM 695 O O . GLU A 1 92 ? -2.774 10.114 -6.086 1.00 88.88 92 GLU A O 1
ATOM 700 N N . LEU A 1 93 ? -2.794 10.072 -3.840 1.00 87.12 93 LEU A N 1
ATOM 701 C CA . LEU A 1 93 ? -1.637 10.949 -3.676 1.00 87.12 93 LEU A CA 1
ATOM 702 C C . LEU A 1 93 ? -0.380 10.333 -4.304 1.00 87.12 93 LEU A C 1
ATOM 704 O O . LEU A 1 93 ? 0.308 11.006 -5.070 1.00 87.12 93 LEU A O 1
ATOM 708 N N . THR A 1 94 ? -0.100 9.059 -4.030 1.00 86.75 94 THR A N 1
ATOM 709 C CA . THR A 1 94 ? 1.058 8.356 -4.597 1.00 86.75 94 THR A CA 1
ATOM 710 C C . THR A 1 94 ? 0.966 8.245 -6.115 1.00 86.75 94 THR A C 1
ATOM 712 O O . THR A 1 94 ? 1.954 8.508 -6.799 1.00 86.75 94 THR A O 1
ATOM 715 N N . ASN A 1 95 ? -0.214 7.933 -6.659 1.00 86.38 95 ASN A N 1
ATOM 716 C CA . ASN A 1 95 ? -0.423 7.880 -8.107 1.00 86.38 95 ASN A CA 1
ATOM 717 C C . ASN A 1 95 ? -0.234 9.253 -8.774 1.00 86.38 95 ASN A C 1
ATOM 719 O O . ASN A 1 95 ? 0.241 9.323 -9.903 1.00 86.38 95 ASN A O 1
ATOM 723 N N . ARG A 1 96 ? -0.558 10.353 -8.079 1.00 84.38 96 ARG A N 1
ATOM 724 C CA . ARG A 1 96 ? -0.318 11.719 -8.576 1.00 84.38 96 ARG A CA 1
ATOM 725 C C . ARG A 1 96 ? 1.150 12.127 -8.536 1.00 84.38 96 ARG A C 1
ATOM 727 O O . ARG A 1 96 ? 1.616 12.741 -9.491 1.00 84.38 96 ARG A O 1
ATOM 734 N N . ILE A 1 97 ? 1.856 11.840 -7.439 1.00 85.00 97 ILE A N 1
ATOM 735 C CA . ILE A 1 97 ? 3.292 12.146 -7.316 1.00 85.00 97 ILE A CA 1
ATOM 736 C C . ILE A 1 97 ? 4.081 11.309 -8.333 1.00 85.00 97 ILE A C 1
ATOM 738 O O . ILE A 1 97 ? 5.009 11.813 -8.960 1.00 85.00 97 ILE A O 1
ATOM 742 N N . ASN A 1 98 ? 3.681 10.044 -8.513 1.00 84.69 98 ASN A N 1
ATOM 743 C CA . ASN A 1 98 ? 4.256 9.074 -9.445 1.00 84.69 98 ASN A CA 1
ATOM 744 C C . ASN A 1 98 ? 5.795 8.959 -9.378 1.00 84.69 98 ASN A C 1
ATOM 746 O O . ASN A 1 98 ? 6.464 8.722 -10.386 1.00 84.69 98 ASN A O 1
ATOM 750 N N . SER A 1 99 ? 6.361 9.125 -8.181 1.00 88.12 99 SER A N 1
ATOM 751 C CA . SER A 1 99 ? 7.780 8.914 -7.891 1.00 88.12 99 SER A CA 1
ATOM 752 C C . SER A 1 99 ? 8.005 7.526 -7.287 1.00 88.12 99 SER A C 1
ATOM 754 O O . SER A 1 99 ? 7.139 6.990 -6.589 1.00 88.12 99 SER A O 1
ATOM 756 N N . SER A 1 100 ? 9.189 6.948 -7.501 1.00 88.69 100 SER A N 1
ATOM 757 C CA . SER A 1 100 ? 9.568 5.693 -6.841 1.00 88.69 100 SER A CA 1
ATOM 758 C C . SER A 1 100 ? 9.593 5.844 -5.319 1.00 88.69 100 SER A C 1
ATOM 760 O O . SER A 1 100 ? 9.088 4.976 -4.615 1.00 88.69 100 SER A O 1
ATOM 762 N N . GLY A 1 101 ? 10.071 6.984 -4.803 1.00 88.75 101 GLY A N 1
ATOM 763 C CA . GLY A 1 101 ? 10.104 7.271 -3.366 1.00 88.75 101 GLY A CA 1
ATOM 764 C C . GLY A 1 101 ? 8.719 7.237 -2.713 1.00 88.75 101 GLY A C 1
ATOM 765 O O . GLY A 1 101 ? 8.526 6.544 -1.714 1.00 88.75 101 GLY A O 1
ATOM 766 N N . ALA A 1 102 ? 7.722 7.908 -3.301 1.00 89.69 102 ALA A N 1
ATOM 767 C CA . ALA A 1 102 ? 6.354 7.895 -2.782 1.00 89.69 102 ALA A CA 1
ATOM 768 C C . ALA A 1 102 ? 5.699 6.510 -2.890 1.00 89.69 102 ALA A C 1
ATOM 770 O O . ALA A 1 102 ? 4.936 6.122 -2.003 1.00 89.69 102 ALA A O 1
ATOM 771 N N . LYS A 1 103 ? 6.002 5.752 -3.953 1.00 92.75 103 LYS A N 1
ATOM 772 C CA . LYS A 1 103 ? 5.522 4.373 -4.131 1.00 92.75 103 LYS A CA 1
ATOM 773 C C . LYS A 1 103 ? 6.114 3.425 -3.088 1.00 92.75 103 LYS A C 1
ATOM 775 O O . LYS A 1 103 ? 5.359 2.717 -2.423 1.00 92.75 103 LYS A O 1
ATOM 780 N N . ILE A 1 104 ? 7.432 3.460 -2.889 1.00 93.69 104 ILE A N 1
ATOM 781 C CA . ILE A 1 104 ? 8.137 2.680 -1.862 1.00 93.69 104 ILE A CA 1
ATOM 782 C C . ILE A 1 104 ? 7.589 3.026 -0.476 1.00 93.69 104 ILE A C 1
ATOM 784 O O . ILE A 1 104 ? 7.223 2.128 0.282 1.00 93.69 104 ILE A O 1
ATOM 788 N N . GLN A 1 105 ? 7.460 4.317 -0.159 1.00 93.38 105 GLN A N 1
ATOM 789 C CA . GLN A 1 105 ? 6.948 4.743 1.139 1.00 93.38 105 GLN A CA 1
ATOM 790 C C . GLN A 1 105 ? 5.497 4.303 1.360 1.00 93.38 105 GLN A C 1
ATOM 792 O O . GLN A 1 105 ? 5.160 3.868 2.460 1.00 93.38 105 GLN A O 1
ATOM 797 N N . LEU A 1 106 ? 4.639 4.363 0.333 1.00 93.75 106 LEU A N 1
ATOM 798 C CA . LEU A 1 106 ? 3.277 3.835 0.422 1.00 93.75 106 LEU A CA 1
ATOM 799 C C . LEU A 1 106 ? 3.296 2.339 0.753 1.00 93.75 106 LEU A C 1
ATOM 801 O O . LEU A 1 106 ? 2.633 1.923 1.700 1.00 93.75 106 LEU A O 1
ATOM 805 N N . LEU A 1 107 ? 4.078 1.538 0.022 1.00 94.00 107 LEU A N 1
ATOM 806 C CA . LEU A 1 107 ? 4.196 0.094 0.258 1.00 94.00 107 LEU A CA 1
ATOM 807 C C . LEU A 1 107 ? 4.681 -0.217 1.680 1.00 94.00 107 LEU A C 1
ATOM 809 O O . LEU A 1 107 ? 4.150 -1.118 2.333 1.00 94.00 107 LEU A O 1
ATOM 813 N N . GLN A 1 108 ? 5.644 0.550 2.191 1.00 92.56 108 GLN A N 1
ATOM 814 C CA . GLN A 1 108 ? 6.131 0.421 3.565 1.00 92.56 108 GLN A CA 1
ATOM 815 C C . GLN A 1 108 ? 5.045 0.771 4.589 1.00 92.56 108 GLN A C 1
ATOM 817 O O . GLN A 1 108 ? 4.785 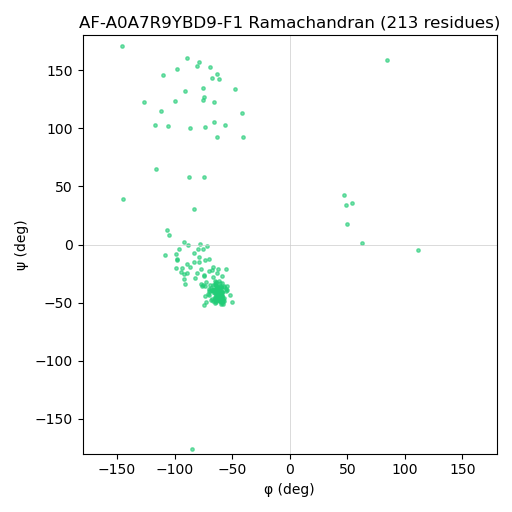-0.018 5.497 1.00 92.56 108 GLN A O 1
ATOM 822 N N . THR A 1 109 ? 4.358 1.903 4.421 1.00 91.69 109 THR A N 1
ATOM 823 C CA . THR A 1 109 ? 3.273 2.326 5.318 1.00 91.69 109 THR A CA 1
ATOM 824 C C . THR A 1 109 ? 2.125 1.311 5.325 1.00 91.69 109 THR A C 1
ATOM 826 O O . THR A 1 109 ? 1.618 0.963 6.392 1.00 91.69 109 THR A O 1
ATOM 829 N N . LEU A 1 110 ? 1.750 0.764 4.163 1.00 91.81 110 LEU A N 1
ATOM 830 C CA . LEU A 1 110 ? 0.736 -0.291 4.064 1.00 91.81 110 LEU A CA 1
ATOM 831 C C . LEU A 1 110 ? 1.196 -1.605 4.690 1.00 91.81 110 LEU A C 1
ATOM 833 O O . LEU A 1 110 ? 0.399 -2.267 5.352 1.00 91.81 110 LEU A O 1
ATOM 837 N N . SER A 1 111 ? 2.467 -1.975 4.524 1.00 91.88 111 SER A N 1
ATOM 838 C CA . SER A 1 111 ? 3.039 -3.157 5.178 1.00 91.88 111 SER A CA 1
ATOM 839 C C . SER A 1 111 ? 2.920 -3.044 6.696 1.00 91.88 111 SER A C 1
ATOM 841 O O . SER A 1 111 ? 2.412 -3.955 7.345 1.00 91.88 111 SER A O 1
ATOM 843 N N . ILE A 1 112 ? 3.321 -1.898 7.253 1.00 88.38 112 ILE A N 1
ATOM 844 C CA . ILE A 1 112 ? 3.223 -1.601 8.685 1.00 88.38 112 ILE A CA 1
ATOM 845 C C . ILE A 1 112 ? 1.765 -1.676 9.150 1.00 88.38 112 ILE A C 1
ATOM 847 O O . ILE A 1 112 ? 1.471 -2.337 10.143 1.00 88.38 112 ILE A O 1
ATOM 851 N N . LEU A 1 113 ? 0.836 -1.059 8.415 1.00 86.94 113 LEU A N 1
ATOM 852 C CA . LEU A 1 113 ? -0.588 -1.091 8.747 1.00 86.94 113 LEU A CA 1
ATOM 853 C C . LEU A 1 113 ? -1.128 -2.528 8.780 1.00 86.94 113 LEU A C 1
ATOM 855 O O . LEU A 1 113 ? -1.739 -2.942 9.759 1.00 86.94 113 LEU A O 1
ATOM 859 N N . VAL A 1 114 ? -0.852 -3.321 7.746 1.00 87.81 114 VAL A N 1
ATOM 860 C CA . VAL A 1 114 ? -1.316 -4.714 7.651 1.00 87.81 114 VAL A CA 1
ATOM 861 C C . VAL A 1 114 ? -0.732 -5.598 8.763 1.00 87.81 114 VAL A C 1
ATOM 863 O O . VAL A 1 114 ? -1.434 -6.482 9.266 1.00 87.81 114 VAL A O 1
ATOM 866 N N . GLN A 1 115 ? 0.530 -5.378 9.151 1.00 85.94 115 GLN A N 1
ATOM 867 C CA . GLN A 1 115 ? 1.179 -6.108 10.249 1.00 85.94 115 GLN A CA 1
ATOM 868 C C . GLN A 1 115 ? 0.611 -5.720 11.614 1.00 85.94 115 GLN A C 1
ATOM 870 O O . GLN A 1 115 ? 0.418 -6.594 12.460 1.00 85.94 115 GLN A O 1
ATOM 875 N N . ASN A 1 116 ? 0.330 -4.433 11.823 1.00 80.12 116 ASN A N 1
ATOM 876 C CA . ASN A 1 116 ? -0.119 -3.922 13.115 1.00 80.12 116 ASN A CA 1
ATOM 877 C C . ASN A 1 116 ? -1.604 -4.138 13.379 1.00 80.12 116 ASN A C 1
ATOM 879 O O . ASN A 1 116 ? -1.989 -4.237 14.538 1.00 80.12 116 ASN A O 1
ATOM 883 N N . VAL A 1 117 ? -2.439 -4.281 12.348 1.00 80.12 117 VAL A N 1
ATOM 884 C CA . VAL A 1 117 ? -3.866 -4.551 12.547 1.00 80.12 117 VAL A CA 1
ATOM 885 C C . VAL A 1 117 ? -4.059 -5.926 13.193 1.00 80.12 117 VAL A C 1
ATOM 887 O O . VAL A 1 117 ? -3.942 -6.968 12.540 1.00 80.12 117 VAL A O 1
ATOM 890 N N . ARG A 1 118 ? -4.396 -5.940 14.488 1.00 73.31 118 ARG A N 1
ATOM 891 C CA . ARG A 1 118 ? -4.614 -7.170 15.276 1.00 73.31 118 ARG A CA 1
ATOM 892 C C . ARG A 1 118 ? -6.070 -7.634 15.280 1.00 73.31 118 ARG A C 1
ATOM 894 O O . ARG A 1 118 ? -6.322 -8.835 15.379 1.00 73.31 118 ARG A O 1
ATOM 901 N N . SER A 1 119 ? -7.024 -6.710 15.166 1.00 78.38 119 SER A N 1
ATOM 902 C CA . SER A 1 119 ? -8.457 -7.024 15.144 1.00 78.38 119 SER A CA 1
ATOM 903 C C . SER A 1 119 ? -8.888 -7.610 13.796 1.00 78.38 119 SER A C 1
ATOM 905 O O . SER A 1 119 ? -8.549 -7.086 12.734 1.00 78.38 119 SER A O 1
ATOM 907 N N . ALA A 1 120 ? -9.680 -8.687 13.828 1.00 80.12 120 ALA A N 1
ATOM 908 C CA . ALA A 1 120 ? -10.228 -9.300 12.617 1.00 80.12 120 ALA A CA 1
ATOM 909 C C . ALA A 1 120 ? -11.169 -8.345 11.864 1.00 80.12 120 ALA A C 1
ATOM 911 O O . ALA A 1 120 ? -11.141 -8.306 10.637 1.00 80.12 120 ALA A O 1
ATOM 912 N N . THR A 1 121 ? -11.958 -7.547 12.590 1.00 83.12 121 THR A N 1
ATOM 913 C CA . THR A 1 121 ? -12.875 -6.560 12.003 1.00 83.12 121 THR A CA 1
ATOM 914 C C . THR A 1 121 ? -12.105 -5.475 11.257 1.00 83.12 121 THR A C 1
ATOM 916 O O . THR A 1 121 ? -12.411 -5.196 10.100 1.00 83.12 121 THR A O 1
ATOM 919 N N . SER A 1 122 ? -11.060 -4.926 11.879 1.00 83.38 122 SER A N 1
ATOM 920 C CA . SER A 1 122 ? -10.197 -3.905 11.279 1.00 83.38 122 SER A CA 1
ATOM 921 C C . SER A 1 122 ? -9.460 -4.447 10.049 1.00 83.38 122 SER A C 1
ATOM 923 O O . SER A 1 122 ? -9.389 -3.775 9.021 1.00 83.38 122 SER A O 1
ATOM 925 N N . LEU A 1 123 ? -8.993 -5.704 10.101 1.00 85.69 123 LEU A N 1
ATOM 926 C CA . LEU A 1 123 ? -8.360 -6.357 8.952 1.00 85.69 123 LEU A CA 1
ATOM 927 C C . LEU A 1 123 ? -9.347 -6.529 7.795 1.00 85.69 123 LEU A C 1
ATOM 929 O O . LEU A 1 123 ? -9.018 -6.219 6.652 1.00 85.69 123 LEU A O 1
ATOM 933 N N . PHE A 1 124 ? -10.556 -7.016 8.079 1.00 87.06 124 PHE A N 1
ATOM 934 C CA . PHE A 1 124 ? -11.586 -7.168 7.055 1.00 87.06 124 PHE A CA 1
ATOM 935 C C . PHE A 1 124 ? -11.979 -5.829 6.448 1.00 87.06 124 PHE A C 1
ATOM 937 O O . PHE A 1 124 ? -12.091 -5.742 5.229 1.00 87.06 124 PHE A O 1
ATOM 944 N N . PHE A 1 125 ? -12.113 -4.779 7.256 1.00 86.00 125 PHE A N 1
ATOM 945 C CA . PHE A 1 125 ? -12.402 -3.447 6.744 1.00 86.00 125 PHE A CA 1
ATOM 946 C C . PHE A 1 125 ? -11.300 -2.963 5.792 1.00 86.00 125 PHE A C 1
ATOM 948 O O . PHE A 1 125 ? -11.594 -2.556 4.666 1.00 86.00 125 PHE A O 1
ATOM 955 N N . LEU A 1 126 ? -10.031 -3.091 6.196 1.00 86.12 126 LEU A N 1
ATOM 956 C CA . LEU A 1 126 ? -8.881 -2.689 5.386 1.00 86.12 126 LEU A CA 1
ATOM 957 C C . LEU A 1 126 ? -8.850 -3.399 4.022 1.00 86.12 126 LEU A C 1
ATOM 959 O O . LEU A 1 126 ? -8.643 -2.754 2.995 1.00 86.12 126 LEU A O 1
ATOM 963 N N . LEU A 1 127 ? -9.079 -4.715 4.010 1.00 86.31 127 LEU A N 1
ATOM 964 C CA . LEU A 1 127 ? -9.029 -5.526 2.791 1.00 86.31 127 LEU A CA 1
ATOM 965 C C . LEU A 1 127 ? -10.279 -5.355 1.908 1.00 86.31 127 LEU A C 1
ATOM 967 O O . LEU A 1 127 ? -10.175 -5.367 0.685 1.00 86.31 127 LEU A O 1
ATOM 971 N N . SER A 1 128 ? -11.458 -5.156 2.505 1.00 85.31 128 SER A N 1
ATOM 972 C CA . SER A 1 128 ? -12.742 -5.107 1.783 1.00 85.31 128 SER A CA 1
ATOM 973 C C . SER A 1 128 ? -12.919 -3.901 0.855 1.00 85.31 128 SER A C 1
ATOM 975 O O . SER A 1 128 ? -13.695 -3.978 -0.094 1.00 85.31 128 SER A O 1
ATOM 977 N N . ASN A 1 129 ? -12.183 -2.809 1.087 1.00 83.06 129 ASN A N 1
ATOM 978 C CA . ASN A 1 129 ? -12.245 -1.598 0.261 1.00 83.06 129 ASN A CA 1
ATOM 979 C C . ASN A 1 129 ? -11.468 -1.711 -1.065 1.00 83.06 129 ASN A C 1
ATOM 981 O O . ASN A 1 129 ? -11.422 -0.756 -1.834 1.00 83.06 129 ASN A O 1
ATOM 985 N N . ASN A 1 130 ? -10.840 -2.859 -1.340 1.00 84.94 130 ASN A N 1
ATOM 986 C CA . ASN A 1 130 ? -10.127 -3.172 -2.584 1.00 84.94 130 ASN A CA 1
ATOM 987 C C . ASN A 1 130 ? -8.904 -2.286 -2.917 1.00 84.94 130 ASN A C 1
ATOM 989 O O . ASN A 1 130 ? -8.237 -2.520 -3.922 1.00 84.94 130 ASN A O 1
ATOM 993 N N . TYR A 1 131 ? -8.542 -1.322 -2.061 1.00 86.56 131 TYR A N 1
ATOM 994 C CA . TYR A 1 131 ? -7.342 -0.491 -2.237 1.00 86.56 131 TYR A CA 1
ATOM 995 C C . TYR A 1 131 ? -6.050 -1.311 -2.288 1.00 86.56 131 TYR A C 1
ATOM 997 O O . TYR A 1 131 ? -5.130 -0.958 -3.016 1.00 86.56 131 TYR A O 1
ATOM 1005 N N . VAL A 1 132 ? -5.980 -2.425 -1.551 1.00 88.06 132 VAL A N 1
ATOM 1006 C CA . VAL A 1 132 ? -4.821 -3.330 -1.600 1.00 88.06 132 VAL A CA 1
ATOM 1007 C C . VAL A 1 132 ? -4.655 -3.931 -2.995 1.00 88.06 132 VAL A C 1
ATOM 1009 O O . VAL A 1 132 ? -3.552 -3.909 -3.531 1.00 88.06 132 VAL A O 1
ATOM 1012 N N . ASN A 1 133 ? -5.739 -4.410 -3.608 1.00 89.25 133 ASN A N 1
ATOM 1013 C CA . ASN A 1 133 ? -5.692 -4.971 -4.959 1.00 89.25 133 ASN A CA 1
ATOM 1014 C C . ASN A 1 133 ? -5.372 -3.892 -5.998 1.00 89.25 133 ASN A C 1
ATOM 1016 O O . ASN A 1 133 ? -4.538 -4.125 -6.866 1.00 89.25 133 ASN A O 1
ATOM 1020 N N . GLN A 1 134 ? -5.927 -2.686 -5.842 1.00 89.12 134 GLN A N 1
ATOM 1021 C CA . GLN A 1 134 ? -5.573 -1.547 -6.691 1.00 89.12 134 GLN A CA 1
ATOM 1022 C C . GLN A 1 134 ? -4.068 -1.242 -6.633 1.00 89.12 134 GLN A C 1
ATOM 1024 O O . GLN A 1 134 ? -3.431 -1.100 -7.671 1.00 89.12 134 GLN A O 1
ATOM 1029 N N . VAL A 1 135 ? -3.476 -1.191 -5.434 1.00 89.88 135 VAL A N 1
ATOM 1030 C CA . VAL A 1 135 ? -2.027 -0.981 -5.273 1.00 89.88 135 VAL A CA 1
ATOM 1031 C C . VAL A 1 135 ? -1.234 -2.118 -5.914 1.00 89.88 135 VAL A C 1
ATOM 1033 O O . VAL A 1 135 ? -0.245 -1.856 -6.592 1.00 89.88 135 VAL A O 1
ATOM 1036 N N . LEU A 1 136 ? -1.658 -3.373 -5.738 1.00 89.62 136 LEU A N 1
ATOM 1037 C CA . LEU A 1 136 ? -0.990 -4.522 -6.356 1.00 89.62 136 LEU A CA 1
ATOM 1038 C C . LEU A 1 136 ? -0.964 -4.427 -7.884 1.00 89.62 136 LEU A C 1
ATOM 1040 O O . LEU A 1 136 ? 0.028 -4.821 -8.495 1.00 89.62 136 LEU A O 1
ATOM 1044 N N . GLU A 1 137 ? -2.024 -3.904 -8.495 1.00 87.19 137 GLU A N 1
ATOM 1045 C CA . GLU A 1 137 ? -2.130 -3.748 -9.943 1.00 87.19 137 GLU A CA 1
ATOM 1046 C C . GLU A 1 137 ? -1.262 -2.600 -10.461 1.00 87.19 137 GLU A C 1
ATOM 1048 O O . GLU A 1 137 ? -0.424 -2.848 -11.333 1.00 87.19 137 GLU A O 1
ATOM 1053 N N . THR A 1 138 ? -1.400 -1.401 -9.879 1.00 85.81 138 THR A N 1
ATOM 1054 C CA . THR A 1 138 ? -0.895 -0.147 -10.465 1.00 85.81 138 THR A CA 1
ATOM 1055 C C . THR A 1 138 ? 0.535 0.212 -10.072 1.00 85.81 138 THR A C 1
ATOM 1057 O O . THR A 1 138 ? 1.210 0.959 -10.782 1.00 85.81 138 THR A O 1
ATOM 1060 N N . ILE A 1 139 ? 1.033 -0.267 -8.927 1.00 84.75 139 ILE A N 1
ATOM 1061 C CA . ILE A 1 139 ? 2.273 0.280 -8.350 1.00 84.75 139 ILE A CA 1
ATOM 1062 C C . ILE A 1 139 ? 3.503 0.023 -9.238 1.00 84.75 139 ILE A C 1
ATOM 1064 O O . ILE A 1 139 ? 4.366 0.899 -9.351 1.00 84.75 139 ILE A O 1
ATOM 1068 N N . LEU A 1 140 ? 3.533 -1.123 -9.928 1.00 83.88 140 LEU A N 1
ATOM 1069 C CA . LEU A 1 140 ? 4.645 -1.570 -10.773 1.00 83.88 140 LEU A CA 1
ATOM 1070 C C . LEU A 1 140 ? 4.471 -1.308 -12.278 1.00 83.88 140 LEU A C 1
ATOM 1072 O O . LEU A 1 140 ? 5.428 -1.545 -13.009 1.00 83.88 140 LEU A O 1
ATOM 1076 N N . GLU A 1 141 ? 3.302 -0.855 -12.752 1.00 78.75 141 GLU A N 1
ATOM 1077 C CA . GLU A 1 141 ? 2.970 -0.827 -14.196 1.00 78.75 141 GLU A CA 1
ATOM 1078 C C . GLU A 1 141 ? 4.039 -0.144 -15.060 1.00 78.75 141 GLU A C 1
ATOM 1080 O O . GLU A 1 141 ? 4.444 -0.695 -16.080 1.00 78.75 141 GLU A O 1
ATOM 1085 N N . ASP A 1 142 ? 4.568 0.994 -14.606 1.00 75.88 142 ASP A N 1
ATOM 1086 C CA . ASP A 1 142 ? 5.531 1.800 -15.369 1.00 75.88 142 ASP A CA 1
ATOM 1087 C C . ASP A 1 142 ? 6.988 1.693 -14.872 1.00 75.88 142 ASP A C 1
ATOM 1089 O O . ASP A 1 142 ? 7.822 2.519 -15.257 1.00 75.88 142 ASP A O 1
ATOM 1093 N N . ARG A 1 143 ? 7.297 0.781 -13.936 1.00 81.31 143 ARG A N 1
ATOM 1094 C CA . ARG A 1 143 ? 8.573 0.775 -13.177 1.00 81.31 143 ARG A CA 1
ATOM 1095 C C . ARG A 1 143 ? 9.093 -0.633 -12.853 1.00 81.31 143 ARG A C 1
ATOM 1097 O O . ARG A 1 143 ? 9.580 -0.886 -11.755 1.00 81.31 143 ARG A O 1
ATOM 1104 N N . MET A 1 144 ? 8.968 -1.572 -13.792 1.00 79.25 144 MET A N 1
ATOM 1105 C CA . MET A 1 144 ? 9.483 -2.945 -13.626 1.00 79.25 144 MET A CA 1
ATOM 1106 C C . MET A 1 144 ? 11.018 -3.059 -13.691 1.00 79.25 144 MET A C 1
ATOM 1108 O O . MET A 1 144 ? 11.559 -4.153 -13.563 1.00 79.25 144 MET A O 1
ATOM 1112 N N . ASP A 1 145 ? 11.714 -1.950 -13.907 1.00 84.31 145 ASP A N 1
ATOM 1113 C CA . ASP A 1 145 ? 13.169 -1.810 -13.934 1.00 84.31 145 ASP A CA 1
ATOM 1114 C C . ASP A 1 145 ? 13.758 -1.291 -12.608 1.00 84.31 145 ASP A C 1
ATOM 1116 O O . ASP A 1 145 ? 14.968 -1.368 -12.399 1.00 84.31 145 ASP A O 1
ATOM 1120 N N . ASP A 1 146 ? 12.918 -0.790 -11.700 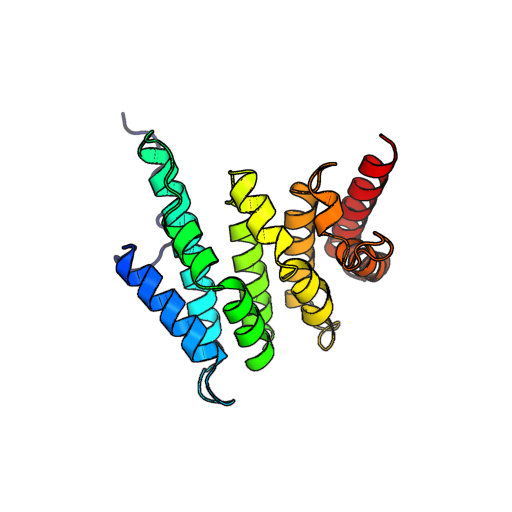1.00 89.38 146 ASP A N 1
ATOM 1121 C CA . ASP A 1 146 ? 13.336 -0.222 -10.417 1.00 89.38 146 ASP A CA 1
ATOM 1122 C C . ASP A 1 146 ? 13.470 -1.320 -9.347 1.00 89.38 146 ASP A C 1
ATOM 1124 O O . ASP A 1 146 ? 12.481 -1.788 -8.773 1.00 89.38 146 ASP A O 1
ATOM 1128 N N . ALA A 1 147 ? 14.710 -1.748 -9.094 1.00 89.44 147 ALA A N 1
ATOM 1129 C CA . ALA A 1 147 ? 15.019 -2.822 -8.150 1.00 89.44 147 ALA A CA 1
ATOM 1130 C C . ALA A 1 147 ? 14.576 -2.502 -6.710 1.00 89.44 147 ALA A C 1
ATOM 1132 O O . ALA A 1 147 ? 13.993 -3.364 -6.053 1.00 89.44 147 ALA A O 1
ATOM 1133 N N . ASP A 1 148 ? 14.764 -1.262 -6.246 1.00 90.50 148 ASP A N 1
ATOM 1134 C CA . ASP A 1 148 ? 14.384 -0.849 -4.888 1.00 90.50 148 ASP A CA 1
ATOM 1135 C C . ASP A 1 148 ? 12.858 -0.897 -4.708 1.00 90.50 148 ASP A C 1
ATOM 1137 O O . ASP A 1 148 ? 12.339 -1.334 -3.672 1.00 90.50 148 ASP A O 1
ATOM 1141 N N . LEU A 1 149 ? 12.115 -0.486 -5.742 1.00 91.75 149 LEU A N 1
ATOM 1142 C CA . LEU A 1 149 ? 10.659 -0.589 -5.755 1.00 91.75 149 LEU A CA 1
ATOM 1143 C C . LEU A 1 149 ? 10.187 -2.048 -5.789 1.00 91.75 149 LEU A C 1
ATOM 1145 O O . LEU A 1 149 ? 9.227 -2.387 -5.091 1.00 91.75 149 LEU A O 1
ATOM 1149 N N . ILE A 1 150 ? 10.844 -2.913 -6.565 1.00 91.69 150 ILE A N 1
ATOM 1150 C CA . ILE A 1 150 ? 10.536 -4.349 -6.618 1.00 91.69 150 ILE A CA 1
ATOM 1151 C C . ILE A 1 150 ? 10.765 -5.000 -5.254 1.00 91.69 150 ILE A C 1
ATOM 1153 O O . ILE A 1 150 ? 9.897 -5.738 -4.782 1.00 91.69 150 ILE A O 1
ATOM 1157 N N . ASP A 1 151 ? 11.875 -4.699 -4.585 1.00 91.31 151 ASP A N 1
ATOM 1158 C CA . ASP A 1 151 ? 12.177 -5.239 -3.261 1.00 91.31 151 ASP A CA 1
ATOM 1159 C C . ASP A 1 151 ? 11.129 -4.812 -2.228 1.00 91.31 151 ASP A C 1
ATOM 1161 O O . ASP A 1 151 ? 10.590 -5.648 -1.488 1.00 91.31 151 ASP A O 1
ATOM 1165 N N . ALA A 1 152 ? 10.759 -3.526 -2.228 1.00 92.75 152 ALA A N 1
ATOM 1166 C CA . ALA A 1 152 ? 9.681 -3.012 -1.387 1.00 92.75 152 ALA A CA 1
ATOM 1167 C C . ALA A 1 152 ? 8.333 -3.684 -1.705 1.00 92.75 152 ALA A C 1
ATOM 1169 O O . ALA A 1 152 ? 7.581 -4.047 -0.793 1.00 92.75 152 ALA A O 1
ATOM 1170 N N . PHE A 1 153 ? 8.031 -3.902 -2.987 1.00 93.62 153 PHE A N 1
ATOM 1171 C CA . PHE A 1 153 ? 6.806 -4.563 -3.431 1.00 93.62 153 PHE A CA 1
ATOM 1172 C C . PHE A 1 153 ? 6.740 -6.020 -2.979 1.00 93.62 153 PHE A C 1
ATOM 1174 O O . PHE A 1 153 ? 5.718 -6.472 -2.458 1.00 93.62 153 PHE A O 1
ATOM 1181 N N . VAL A 1 154 ? 7.830 -6.767 -3.130 1.00 92.44 154 VAL A N 1
ATOM 1182 C CA . VAL A 1 154 ? 7.908 -8.174 -2.727 1.00 92.44 154 VAL A CA 1
ATOM 1183 C C . VAL A 1 154 ? 7.810 -8.301 -1.206 1.00 92.44 154 VAL A C 1
ATOM 1185 O O . VAL A 1 154 ? 7.126 -9.200 -0.709 1.00 92.44 154 VAL A O 1
ATOM 1188 N N . ALA A 1 155 ? 8.425 -7.390 -0.447 1.00 92.19 155 ALA A N 1
ATOM 1189 C CA . ALA A 1 155 ? 8.277 -7.328 1.007 1.00 92.19 155 ALA A CA 1
ATOM 1190 C C . ALA A 1 155 ? 6.821 -7.057 1.435 1.00 92.19 155 ALA A C 1
ATOM 1192 O O . ALA A 1 155 ? 6.305 -7.714 2.350 1.00 92.19 155 ALA A O 1
ATOM 1193 N N . PHE A 1 156 ? 6.125 -6.158 0.735 1.00 94.44 156 PHE A N 1
ATOM 1194 C CA . PHE A 1 156 ? 4.695 -5.934 0.936 1.00 94.44 156 PHE A CA 1
ATOM 1195 C C . PHE A 1 156 ? 3.867 -7.184 0.598 1.00 94.44 156 PHE A C 1
ATOM 1197 O O . PHE A 1 156 ? 3.041 -7.613 1.403 1.00 94.44 156 PHE A O 1
ATOM 1204 N N . CYS A 1 157 ? 4.147 -7.851 -0.525 1.00 93.19 157 CYS A N 1
ATOM 1205 C CA . CYS A 1 157 ? 3.474 -9.093 -0.914 1.00 93.19 157 CYS A CA 1
ATOM 1206 C C . CYS A 1 157 ? 3.645 -10.204 0.133 1.00 93.19 157 CYS A C 1
ATOM 1208 O O . CYS A 1 157 ? 2.679 -10.893 0.460 1.00 93.19 157 CYS A O 1
ATOM 1210 N N . LYS A 1 158 ? 4.843 -10.354 0.719 1.00 91.81 158 LYS A N 1
ATOM 1211 C CA . LYS A 1 158 ? 5.070 -11.286 1.840 1.00 91.81 158 LYS A CA 1
ATOM 1212 C C . LYS A 1 158 ? 4.207 -10.937 3.043 1.00 91.81 158 LYS A C 1
ATOM 1214 O O . LYS A 1 158 ? 3.607 -11.821 3.649 1.00 91.81 158 LYS A O 1
ATOM 1219 N N . THR A 1 159 ? 4.150 -9.654 3.384 1.00 92.38 159 THR A N 1
ATOM 1220 C CA . THR A 1 159 ? 3.347 -9.158 4.502 1.00 92.38 159 THR A CA 1
ATOM 1221 C C . THR A 1 159 ? 1.870 -9.494 4.310 1.00 92.38 159 THR A C 1
ATOM 1223 O O . THR A 1 159 ? 1.235 -10.011 5.229 1.00 92.38 159 THR A O 1
ATOM 1226 N N . LEU A 1 160 ? 1.337 -9.275 3.105 1.00 91.62 160 LEU A N 1
ATOM 1227 C CA . LEU A 1 160 ? -0.025 -9.671 2.754 1.00 91.62 160 LEU A CA 1
ATOM 1228 C C . LEU A 1 160 ? -0.209 -11.186 2.852 1.00 91.62 160 LEU A C 1
ATOM 1230 O O . LEU A 1 160 ? -1.160 -11.634 3.490 1.00 91.62 160 LEU A O 1
ATOM 1234 N N . ALA A 1 161 ? 0.721 -11.966 2.291 1.00 90.44 161 ALA A N 1
ATOM 1235 C CA . ALA A 1 161 ? 0.668 -13.424 2.284 1.00 90.44 161 ALA A CA 1
ATOM 1236 C C . ALA A 1 161 ? 0.543 -14.012 3.697 1.00 90.44 161 ALA A C 1
ATOM 1238 O O . ALA A 1 161 ? -0.212 -14.957 3.895 1.00 90.44 161 ALA A O 1
ATOM 1239 N N . LEU A 1 162 ? 1.214 -13.430 4.697 1.00 88.44 162 LEU A N 1
ATOM 1240 C CA . LEU A 1 162 ? 1.116 -13.864 6.098 1.00 88.44 162 LEU A CA 1
ATOM 1241 C C . LEU A 1 162 ? -0.270 -13.635 6.726 1.00 88.44 162 LEU A C 1
ATOM 1243 O O . LEU A 1 162 ? -0.599 -14.254 7.737 1.00 88.44 162 LEU A O 1
ATOM 1247 N N . ARG A 1 163 ? -1.092 -12.750 6.153 1.00 86.81 163 ARG A N 1
ATOM 1248 C CA . ARG A 1 163 ? -2.464 -12.473 6.614 1.00 86.81 163 ARG A CA 1
ATOM 1249 C C . ARG A 1 163 ? -3.521 -13.258 5.837 1.00 86.81 163 ARG A C 1
ATOM 1251 O O . ARG A 1 163 ? -4.706 -13.192 6.186 1.00 86.81 163 ARG A O 1
ATOM 1258 N N . ILE A 1 164 ? -3.118 -14.018 4.818 1.00 86.25 164 ILE A N 1
ATOM 1259 C CA . ILE A 1 164 ? -4.025 -14.869 4.050 1.00 86.25 164 ILE A CA 1
ATOM 1260 C C . ILE A 1 164 ? -4.388 -16.093 4.880 1.00 86.25 164 ILE A C 1
ATOM 1262 O O . ILE A 1 164 ? -3.544 -16.823 5.388 1.00 86.25 164 ILE A O 1
ATOM 1266 N N . ASN A 1 165 ? -5.686 -16.306 5.017 1.00 84.94 165 ASN A N 1
ATOM 1267 C CA . ASN A 1 165 ? -6.289 -17.468 5.638 1.00 84.94 165 ASN A CA 1
ATOM 1268 C C . ASN A 1 165 ? -7.599 -17.787 4.893 1.00 84.94 165 ASN A C 1
ATOM 1270 O O . ASN A 1 165 ? -8.060 -16.963 4.096 1.00 84.94 165 ASN A O 1
ATOM 1274 N N . PRO A 1 166 ? -8.245 -18.935 5.160 1.00 82.81 166 PRO A N 1
ATOM 1275 C CA . PRO A 1 166 ? -9.469 -19.319 4.455 1.00 82.81 166 PRO A CA 1
ATOM 1276 C C . PRO A 1 166 ? -10.612 -18.289 4.515 1.00 82.81 166 PRO A C 1
ATOM 1278 O O . PRO A 1 166 ? -11.489 -18.313 3.662 1.00 82.81 166 PRO A O 1
ATOM 1281 N N . ARG A 1 167 ? -10.615 -17.368 5.491 1.00 85.00 167 ARG A N 1
ATOM 1282 C CA . ARG A 1 167 ? -11.623 -16.299 5.612 1.00 85.00 167 ARG A CA 1
ATOM 1283 C C . ARG A 1 167 ? -11.223 -14.999 4.912 1.00 85.00 167 ARG A C 1
ATOM 1285 O O . ARG A 1 167 ? -12.099 -14.214 4.571 1.00 85.00 167 ARG A O 1
ATOM 1292 N N . THR A 1 168 ? -9.927 -14.738 4.732 1.00 86.25 168 THR A N 1
ATOM 1293 C CA . THR A 1 168 ? -9.425 -13.497 4.112 1.00 86.25 168 THR A CA 1
ATOM 1294 C C . THR A 1 168 ? -9.068 -13.659 2.640 1.00 86.25 168 THR A C 1
ATOM 1296 O O . THR A 1 168 ? -9.029 -12.659 1.931 1.00 86.25 168 THR A O 1
ATOM 1299 N N . VAL A 1 169 ? -8.837 -14.889 2.163 1.00 85.44 169 VAL A N 1
ATOM 1300 C CA . VAL A 1 169 ? -8.376 -15.163 0.790 1.00 85.44 169 VAL A CA 1
ATOM 1301 C C . VAL A 1 169 ? -9.282 -14.539 -0.276 1.00 85.44 169 VAL A C 1
ATOM 1303 O O . VAL A 1 169 ? -8.784 -14.003 -1.259 1.00 85.44 169 VAL A O 1
ATOM 1306 N N . GLN A 1 170 ? -10.595 -14.506 -0.033 1.00 85.50 170 GLN A N 1
ATOM 1307 C CA . GLN A 1 170 ? -11.586 -13.904 -0.928 1.00 85.50 170 GLN A CA 1
ATOM 1308 C C . GLN A 1 170 ? -11.348 -12.409 -1.209 1.00 85.50 170 GLN A C 1
ATOM 1310 O O . GLN A 1 170 ? -11.728 -11.931 -2.269 1.00 85.50 170 GLN A O 1
ATOM 1315 N N . PHE A 1 171 ? -10.709 -11.668 -0.295 1.00 86.44 171 PHE A N 1
ATOM 1316 C CA . PHE A 1 171 ? -10.445 -10.236 -0.484 1.00 86.44 171 PHE A CA 1
ATOM 1317 C C . PHE A 1 171 ? -9.255 -9.955 -1.403 1.00 86.44 171 PHE A C 1
ATOM 1319 O O . PHE A 1 171 ? -9.094 -8.828 -1.856 1.00 86.44 171 PHE A O 1
ATOM 1326 N N . PHE A 1 172 ? -8.420 -10.957 -1.684 1.00 86.62 172 PHE A N 1
ATOM 1327 C CA . PHE A 1 172 ? -7.279 -10.822 -2.593 1.00 86.62 172 PHE A CA 1
ATOM 1328 C C . PHE A 1 172 ? -7.648 -11.108 -4.052 1.00 86.62 172 PHE A C 1
ATOM 1330 O O . PHE A 1 172 ? -6.788 -11.024 -4.924 1.00 86.62 172 PHE A O 1
ATOM 1337 N N . PHE A 1 173 ? -8.910 -11.442 -4.327 1.00 85.06 173 PHE A N 1
ATOM 1338 C CA . PHE A 1 173 ? -9.425 -11.534 -5.685 1.00 85.06 173 PHE A CA 1
ATOM 1339 C C . PHE A 1 173 ? -10.010 -10.188 -6.111 1.00 85.06 173 PHE A C 1
ATOM 1341 O O . PHE A 1 173 ? -10.789 -9.584 -5.375 1.00 85.06 173 PHE A O 1
ATOM 1348 N N . ALA A 1 174 ? -9.648 -9.728 -7.309 1.00 80.25 174 ALA A N 1
ATOM 1349 C CA . ALA A 1 174 ? -10.157 -8.469 -7.851 1.00 80.25 174 ALA A CA 1
ATOM 1350 C C . ALA A 1 174 ? -11.620 -8.586 -8.319 1.00 80.25 174 ALA A C 1
ATOM 1352 O O . ALA A 1 174 ? -12.356 -7.600 -8.316 1.00 80.25 174 ALA A O 1
ATOM 1353 N N . ASP A 1 175 ? -12.050 -9.795 -8.692 1.00 77.31 175 ASP A N 1
ATOM 1354 C CA . ASP A 1 175 ? -13.419 -10.097 -9.111 1.00 77.31 175 ASP A CA 1
ATOM 1355 C C . ASP A 1 175 ? -14.147 -10.963 -8.071 1.00 77.31 175 ASP A C 1
ATOM 1357 O O . ASP A 1 175 ? -13.572 -11.865 -7.459 1.00 77.31 175 ASP A O 1
ATOM 1361 N N . ARG A 1 176 ? -15.459 -10.737 -7.933 1.00 72.06 176 ARG A N 1
ATOM 1362 C CA . ARG A 1 176 ? -16.372 -11.531 -7.098 1.00 72.06 176 ARG A CA 1
ATOM 1363 C C . ARG A 1 176 ? -16.479 -12.984 -7.553 1.00 72.06 176 ARG A C 1
ATOM 1365 O O . ARG A 1 176 ? -16.870 -13.828 -6.753 1.00 72.06 176 ARG A O 1
ATOM 1372 N N . ALA A 1 177 ? -16.146 -13.277 -8.810 1.00 72.81 177 ALA A N 1
ATOM 1373 C CA . ALA A 1 177 ? -16.062 -14.645 -9.312 1.00 72.81 177 ALA A CA 1
ATOM 1374 C C . ALA A 1 177 ? -14.805 -15.400 -8.831 1.00 72.81 177 ALA A C 1
ATOM 1376 O O . ALA A 1 177 ? -14.663 -16.581 -9.141 1.00 72.81 177 ALA A O 1
ATOM 1377 N N . CYS A 1 178 ? -13.899 -14.747 -8.087 1.00 75.62 178 CYS A N 1
ATOM 1378 C CA . CYS A 1 178 ? -12.646 -15.323 -7.588 1.00 75.62 178 CYS A CA 1
ATOM 1379 C C . CYS A 1 178 ? -11.766 -15.937 -8.694 1.00 75.62 178 CYS A C 1
ATOM 1381 O O . CYS A 1 178 ? -11.102 -16.953 -8.496 1.00 75.62 178 CYS A O 1
ATOM 1383 N N . THR A 1 179 ? -11.771 -15.323 -9.876 1.00 78.19 179 THR A N 1
ATOM 1384 C CA . THR A 1 179 ? -11.049 -15.789 -11.071 1.00 78.19 179 THR A CA 1
ATOM 1385 C C . THR A 1 179 ? -9.647 -15.201 -11.176 1.00 78.19 179 THR A C 1
ATOM 1387 O O . THR A 1 179 ? -8.733 -15.874 -11.646 1.00 78.19 179 THR A O 1
ATOM 1390 N N . TYR A 1 180 ? -9.469 -13.961 -10.719 1.00 82.94 180 TYR A N 1
ATOM 1391 C CA . TYR A 1 180 ? -8.219 -13.216 -10.829 1.00 82.94 180 TYR A CA 1
ATOM 1392 C C . TYR A 1 180 ? -7.766 -12.704 -9.459 1.00 82.94 180 TYR A C 1
ATOM 1394 O O . TYR A 1 180 ? -8.502 -11.996 -8.769 1.00 82.94 180 TYR A O 1
ATOM 1402 N N . CYS A 1 181 ? -6.550 -13.088 -9.070 1.00 87.38 181 CYS A N 1
ATOM 1403 C CA . CYS A 1 181 ? -5.889 -12.679 -7.835 1.00 87.38 181 CYS A CA 1
ATOM 1404 C C . CYS A 1 181 ? -4.619 -11.893 -8.200 1.00 87.38 181 CYS A C 1
ATOM 1406 O O . CYS A 1 181 ? -3.615 -12.522 -8.560 1.00 87.38 181 CYS A O 1
ATOM 1408 N N . PRO A 1 182 ? -4.628 -10.547 -8.098 1.00 89.44 182 PRO A N 1
ATOM 1409 C CA . PRO A 1 182 ? -3.479 -9.717 -8.460 1.00 89.44 182 PRO A CA 1
ATOM 1410 C C . PRO A 1 182 ? -2.203 -10.115 -7.722 1.00 89.44 182 PRO A C 1
ATOM 1412 O O . PRO A 1 182 ? -1.131 -10.178 -8.316 1.00 89.44 182 PRO A O 1
ATOM 1415 N N . LEU A 1 183 ? -2.312 -10.458 -6.433 1.00 89.25 183 LEU A N 1
ATOM 1416 C CA . LEU A 1 183 ? -1.164 -10.882 -5.632 1.00 89.25 183 LEU A CA 1
ATOM 1417 C C . LEU A 1 183 ? -0.507 -12.144 -6.209 1.00 89.25 183 LEU A C 1
ATOM 1419 O O . LEU A 1 183 ? 0.719 -12.222 -6.298 1.00 89.25 183 LEU A O 1
ATOM 1423 N N . PHE A 1 184 ? -1.318 -13.123 -6.615 1.00 89.88 184 PHE A N 1
ATOM 1424 C CA . PHE A 1 184 ? -0.831 -14.370 -7.197 1.00 89.88 184 PHE A CA 1
ATOM 1425 C C . PHE A 1 184 ? -0.198 -14.127 -8.570 1.00 89.88 184 PHE A C 1
ATOM 1427 O O . PHE A 1 184 ? 0.929 -14.560 -8.807 1.00 89.88 184 PHE A O 1
ATOM 1434 N N . GLU A 1 185 ? -0.873 -13.383 -9.450 1.00 89.69 185 GLU A N 1
ATOM 1435 C CA . GLU A 1 185 ? -0.375 -13.112 -10.801 1.00 89.69 185 GLU A CA 1
ATOM 1436 C C . GLU A 1 185 ? 0.924 -12.300 -10.790 1.00 89.69 185 GLU A C 1
ATOM 1438 O O . GLU A 1 185 ? 1.889 -12.668 -11.461 1.00 89.69 185 GLU A O 1
ATOM 1443 N N . LYS A 1 186 ? 1.013 -11.254 -9.958 1.00 88.69 186 LYS A N 1
ATOM 1444 C CA . LYS A 1 186 ? 2.251 -10.475 -9.828 1.00 88.69 186 LYS A CA 1
ATOM 1445 C C . LYS A 1 186 ? 3.400 -11.333 -9.293 1.00 88.69 186 LYS A C 1
ATOM 1447 O O . LYS A 1 186 ? 4.518 -11.214 -9.786 1.00 88.69 186 LYS A O 1
ATOM 1452 N N . CYS A 1 187 ? 3.149 -12.256 -8.359 1.00 90.25 187 CYS A N 1
ATOM 1453 C CA . CYS A 1 187 ? 4.182 -13.192 -7.900 1.00 90.25 187 CYS A CA 1
ATOM 1454 C C . CYS A 1 187 ? 4.668 -14.140 -9.012 1.00 90.25 187 CYS A C 1
ATOM 1456 O O . CYS A 1 187 ? 5.848 -14.488 -9.030 1.00 90.25 187 CYS A O 1
ATOM 1458 N N . LEU A 1 188 ? 3.808 -14.535 -9.961 1.00 90.25 188 LEU A N 1
ATOM 1459 C CA . LEU A 1 188 ? 4.227 -15.355 -11.106 1.00 90.25 188 LEU A CA 1
ATOM 1460 C C . LEU A 1 188 ? 5.241 -14.631 -11.999 1.00 90.25 188 LEU A C 1
ATOM 1462 O O . LEU A 1 188 ? 6.174 -15.269 -12.491 1.00 90.25 188 LEU A O 1
ATOM 1466 N N . LEU A 1 189 ? 5.105 -13.311 -12.171 1.00 88.25 189 LEU A N 1
ATOM 1467 C CA . LEU A 1 189 ? 6.051 -12.505 -12.953 1.00 88.25 189 LEU A CA 1
ATOM 1468 C C . LEU A 1 189 ? 7.470 -12.563 -12.363 1.00 88.25 189 LEU A C 1
ATOM 1470 O O . LEU A 1 189 ? 8.452 -12.637 -13.101 1.00 88.25 189 LEU A O 1
ATOM 1474 N N . PHE A 1 190 ? 7.585 -12.623 -11.034 1.00 88.38 19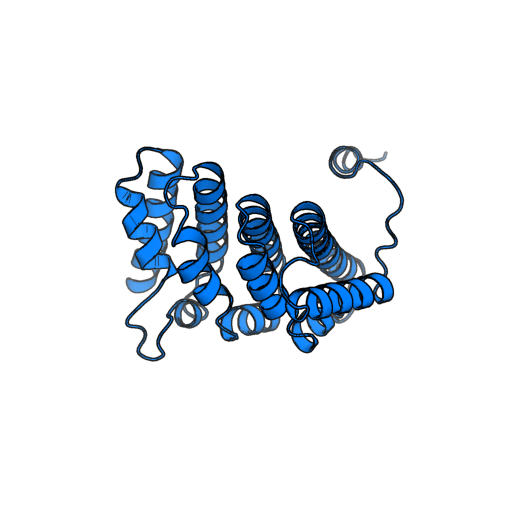0 PHE A N 1
ATOM 1475 C CA . PHE A 1 190 ? 8.866 -12.654 -10.322 1.00 88.38 190 PHE A CA 1
ATOM 1476 C C . PHE A 1 190 ? 9.549 -14.026 -10.278 1.00 88.38 190 PHE A C 1
ATOM 1478 O O . PHE A 1 190 ? 10.686 -14.132 -9.818 1.00 88.38 190 PHE A O 1
ATOM 1485 N N . LEU A 1 191 ? 8.925 -15.086 -10.803 1.00 87.69 191 LEU A N 1
ATOM 1486 C CA . LEU A 1 191 ? 9.560 -16.410 -10.875 1.00 87.69 191 LEU A CA 1
ATOM 1487 C C . LEU A 1 191 ? 10.806 -16.434 -11.767 1.00 87.69 191 LEU A C 1
ATOM 1489 O O . LEU A 1 191 ? 11.675 -17.288 -11.590 1.00 87.69 191 LEU A O 1
ATOM 1493 N N . ARG A 1 192 ? 10.889 -15.505 -12.723 1.00 85.69 192 ARG A N 1
ATOM 1494 C CA . ARG A 1 192 ? 12.030 -15.340 -13.633 1.00 85.69 192 ARG A CA 1
ATOM 1495 C C . ARG A 1 192 ? 12.878 -14.112 -13.308 1.00 85.69 192 ARG A C 1
ATOM 1497 O O . ARG A 1 192 ? 13.702 -13.738 -14.130 1.00 85.69 192 ARG A O 1
ATOM 1504 N N . ALA A 1 193 ? 12.677 -13.495 -12.144 1.00 87.31 193 ALA A N 1
ATOM 1505 C CA . ALA A 1 193 ? 13.515 -12.385 -11.715 1.00 87.31 193 ALA A CA 1
ATOM 1506 C C . ALA A 1 193 ? 14.976 -12.841 -11.575 1.00 87.31 193 ALA A C 1
ATOM 1508 O O . ALA A 1 193 ? 15.240 -13.961 -11.113 1.00 87.31 193 ALA A O 1
ATOM 1509 N N . ASP A 1 194 ? 15.906 -11.966 -11.958 1.00 84.75 194 ASP A N 1
ATOM 1510 C CA . ASP A 1 194 ? 17.346 -12.203 -11.822 1.00 84.75 194 ASP A CA 1
ATOM 1511 C C . ASP A 1 194 ? 17.749 -12.273 -10.344 1.00 84.75 194 ASP A C 1
ATOM 1513 O O . ASP A 1 194 ? 18.520 -13.151 -9.937 1.00 84.75 194 ASP A O 1
ATOM 1517 N N . ASP A 1 195 ? 17.144 -11.411 -9.521 1.00 89.88 195 ASP A N 1
ATOM 1518 C CA . ASP A 1 195 ? 17.355 -11.399 -8.082 1.00 89.88 195 ASP A CA 1
ATOM 1519 C C . ASP A 1 195 ? 16.814 -12.682 -7.424 1.00 89.88 195 ASP A C 1
ATOM 1521 O O . ASP A 1 195 ? 15.635 -13.052 -7.502 1.00 89.88 195 ASP A O 1
ATOM 1525 N N . THR A 1 196 ? 17.716 -13.382 -6.737 1.00 89.88 196 THR A N 1
ATOM 1526 C CA . THR A 1 196 ? 17.412 -14.670 -6.106 1.00 89.88 196 THR A CA 1
ATOM 1527 C C . THR A 1 196 ? 16.529 -14.517 -4.868 1.00 89.88 196 THR A C 1
ATOM 1529 O O . THR A 1 196 ? 15.709 -15.402 -4.597 1.00 89.88 196 THR A O 1
ATOM 1532 N N . MET A 1 197 ? 16.653 -13.417 -4.123 1.00 88.88 197 MET A N 1
ATOM 1533 C CA . MET A 1 197 ? 15.799 -13.121 -2.978 1.00 88.88 197 MET A CA 1
ATOM 1534 C C . MET A 1 197 ? 14.371 -12.840 -3.443 1.00 88.88 197 MET A C 1
ATOM 1536 O O . MET A 1 197 ? 13.444 -13.449 -2.901 1.00 88.88 197 MET A O 1
ATOM 1540 N N . VAL A 1 198 ? 14.182 -12.007 -4.470 1.00 90.75 198 VAL A N 1
ATOM 1541 C CA . VAL A 1 198 ? 12.866 -11.721 -5.070 1.00 90.75 198 VAL A CA 1
ATOM 1542 C C . VAL A 1 198 ? 12.201 -13.010 -5.548 1.00 90.75 198 VAL A C 1
ATOM 1544 O O . VAL A 1 198 ? 11.067 -13.313 -5.165 1.00 90.75 198 VAL A O 1
ATOM 1547 N N . ARG A 1 199 ? 12.941 -13.839 -6.289 1.00 92.69 199 ARG A N 1
ATOM 1548 C CA . ARG A 1 199 ? 12.444 -15.123 -6.796 1.00 92.69 199 ARG A CA 1
ATOM 1549 C C . ARG A 1 199 ? 12.039 -16.083 -5.674 1.00 92.69 199 ARG A C 1
ATOM 1551 O O . ARG A 1 199 ? 10.933 -16.619 -5.687 1.00 92.69 199 ARG A O 1
ATOM 1558 N N . THR A 1 200 ? 12.894 -16.270 -4.668 1.00 91.88 200 THR A N 1
ATOM 1559 C CA . THR A 1 200 ? 12.614 -17.165 -3.522 1.00 91.88 200 THR A CA 1
ATOM 1560 C C . THR A 1 200 ? 11.387 -16.702 -2.736 1.00 91.88 200 THR A C 1
ATOM 1562 O O . THR A 1 200 ? 10.556 -17.500 -2.293 1.00 91.88 200 THR A O 1
ATOM 1565 N N . SER A 1 201 ? 11.249 -15.388 -2.592 1.00 92.19 201 SER A N 1
ATOM 1566 C CA . SER A 1 201 ? 10.126 -14.746 -1.922 1.00 92.19 201 SER A CA 1
ATOM 1567 C C . SER A 1 201 ? 8.809 -14.995 -2.644 1.00 92.19 201 SER A C 1
ATOM 1569 O O . SER A 1 201 ? 7.848 -15.448 -2.024 1.00 92.19 201 SER A O 1
ATOM 1571 N N . ALA A 1 202 ? 8.788 -14.761 -3.957 1.00 92.25 202 ALA A N 1
ATOM 1572 C CA . ALA A 1 202 ? 7.628 -15.017 -4.797 1.00 92.25 202 ALA A CA 1
ATOM 1573 C C . ALA A 1 202 ? 7.229 -16.500 -4.765 1.00 92.25 202 ALA A C 1
ATOM 1575 O O . ALA A 1 202 ? 6.060 -16.818 -4.554 1.00 92.25 202 ALA A O 1
ATOM 1576 N N . MET A 1 203 ? 8.201 -17.416 -4.867 1.00 92.56 203 MET A N 1
ATOM 1577 C CA . MET A 1 203 ? 7.950 -18.858 -4.747 1.00 92.56 203 MET A CA 1
ATOM 1578 C C . MET A 1 203 ? 7.318 -19.222 -3.402 1.00 92.56 203 MET A C 1
ATOM 1580 O O . MET A 1 203 ? 6.358 -19.987 -3.365 1.00 92.56 203 MET A O 1
ATOM 1584 N N . THR A 1 204 ? 7.808 -18.650 -2.301 1.00 92.56 204 THR A N 1
ATOM 1585 C CA . THR A 1 204 ? 7.253 -18.903 -0.962 1.00 92.56 204 THR A CA 1
ATOM 1586 C C . THR A 1 204 ? 5.790 -18.467 -0.869 1.00 92.56 204 THR A C 1
ATOM 1588 O O . THR A 1 204 ? 4.960 -19.198 -0.331 1.00 92.56 204 THR A O 1
ATOM 1591 N N . ILE A 1 205 ? 5.454 -17.303 -1.432 1.00 91.75 205 ILE A N 1
ATOM 1592 C CA . ILE A 1 205 ? 4.078 -16.789 -1.456 1.00 91.75 205 ILE A CA 1
ATOM 1593 C C . ILE A 1 205 ? 3.176 -17.709 -2.286 1.00 91.75 205 ILE A C 1
ATOM 1595 O O . ILE A 1 205 ? 2.113 -18.111 -1.818 1.00 91.75 205 ILE A O 1
ATOM 1599 N N . LEU A 1 206 ? 3.609 -18.101 -3.486 1.00 91.88 206 LEU A N 1
ATOM 1600 C CA . LEU A 1 206 ? 2.849 -19.003 -4.358 1.00 91.88 206 LEU A CA 1
ATOM 1601 C C . LEU A 1 206 ? 2.612 -20.370 -3.701 1.00 91.88 206 LEU A C 1
ATOM 1603 O O . LEU A 1 206 ? 1.497 -20.890 -3.743 1.00 91.88 206 LEU A O 1
ATOM 1607 N N . LEU A 1 207 ? 3.628 -20.931 -3.038 1.00 90.38 207 LEU A N 1
ATOM 1608 C CA . LEU A 1 207 ? 3.491 -22.168 -2.266 1.00 90.38 207 LEU A CA 1
ATOM 1609 C C . LEU A 1 207 ? 2.486 -22.017 -1.121 1.00 90.38 207 LEU A C 1
ATOM 1611 O O . LEU A 1 207 ? 1.708 -22.938 -0.878 1.00 90.38 207 LEU A O 1
ATOM 1615 N N . HIS A 1 208 ? 2.454 -20.862 -0.451 1.00 89.62 208 HIS A N 1
ATOM 1616 C CA . HIS A 1 208 ? 1.457 -20.591 0.584 1.00 89.62 208 HIS A CA 1
ATOM 1617 C C . HIS A 1 208 ? 0.029 -20.620 0.011 1.00 89.62 208 HIS A C 1
ATOM 1619 O O . HIS A 1 208 ? -0.840 -21.279 0.580 1.00 89.62 208 HIS A O 1
ATOM 1625 N N . PHE A 1 209 ? -0.211 -20.004 -1.151 1.00 86.88 209 PHE A N 1
ATOM 1626 C CA . PHE A 1 209 ? -1.511 -20.081 -1.832 1.00 86.88 209 PHE A CA 1
ATOM 1627 C C . PHE A 1 209 ? -1.909 -21.518 -2.199 1.00 86.88 209 PHE A C 1
ATOM 1629 O O . PHE A 1 209 ? -3.040 -21.929 -1.939 1.00 86.88 209 PHE A O 1
ATOM 1636 N N . LEU A 1 210 ? -0.985 -22.309 -2.750 1.00 85.81 210 LEU A N 1
ATOM 1637 C CA . LEU A 1 210 ? -1.246 -23.713 -3.095 1.00 85.81 210 LEU A CA 1
ATOM 1638 C C . LEU A 1 210 ? -1.544 -24.571 -1.854 1.00 85.81 210 LEU A C 1
ATOM 1640 O O . LEU A 1 210 ? -2.423 -25.434 -1.879 1.00 85.81 210 LEU A O 1
ATOM 1644 N N . ALA A 1 211 ? -0.854 -24.309 -0.743 1.00 86.38 211 ALA A N 1
ATOM 1645 C CA . ALA A 1 211 ? -1.101 -24.991 0.523 1.00 86.38 211 ALA A CA 1
ATOM 1646 C C . ALA A 1 211 ? -2.483 -24.660 1.116 1.00 86.38 211 ALA A C 1
ATOM 1648 O O . ALA A 1 211 ? -3.059 -25.494 1.812 1.00 86.38 211 ALA A O 1
ATOM 1649 N N . LEU A 1 212 ? -3.036 -23.479 0.827 1.00 83.50 212 LEU A N 1
ATOM 1650 C CA . LEU A 1 212 ? -4.383 -23.098 1.257 1.00 83.50 212 LEU A CA 1
ATOM 1651 C C . LEU A 1 212 ? -5.481 -23.792 0.444 1.00 83.50 212 LEU A C 1
ATOM 1653 O O . LEU A 1 212 ? -6.511 -24.126 1.014 1.00 83.50 212 LEU A O 1
ATOM 1657 N N . GLY A 1 213 ? -5.263 -24.034 -0.852 1.00 71.31 213 GLY A N 1
ATOM 1658 C CA . GLY A 1 213 ? -6.236 -24.710 -1.722 1.00 71.31 213 GLY A CA 1
ATOM 1659 C C . GLY A 1 213 ? -6.286 -26.237 -1.583 1.00 71.31 213 GLY A C 1
ATOM 1660 O O . GLY A 1 213 ? -7.186 -26.864 -2.130 1.00 71.31 213 GLY A O 1
ATOM 1661 N N . SER A 1 214 ? -5.327 -26.847 -0.880 1.00 65.62 214 SER A N 1
ATOM 1662 C CA . SER A 1 214 ? -5.280 -28.302 -0.644 1.00 65.62 214 SER A CA 1
ATOM 1663 C C . SER A 1 214 ? -5.971 -28.753 0.652 1.00 65.62 214 SER A C 1
ATOM 1665 O O . SER A 1 214 ? -5.955 -29.945 0.962 1.00 65.62 214 SER A O 1
ATOM 1667 N N . ARG A 1 215 ? -6.566 -27.820 1.406 1.00 50.59 215 ARG A N 1
ATOM 1668 C CA . ARG A 1 215 ? -7.320 -28.065 2.644 1.00 50.59 215 ARG A CA 1
ATOM 1669 C C . ARG A 1 215 ? -8.804 -27.813 2.432 1.00 50.59 215 ARG A C 1
ATOM 1671 O O . ARG A 1 215 ? -9.589 -28.552 3.061 1.00 50.59 215 ARG A O 1
#

Radius of gyration: 18.19 Å; Cα contacts (8 Å, |Δi|>4): 193; chains: 1; bounding box: 35×50×54 Å

Secondary structure (DSSP, 8-state):
---TTSSSSTTT--S------HHHHHHHHHHHHHHHHSPTTSS-HHHHHHHHHHHHHHHHHHHHHHHHS-SS---HHHHHHHHTTHHHHHHHHHHHH--HHHHHHHHHHHHHHHHH---HHHHHHHHHTSHHHHHHHHTTTT-TT-HHHHHHHHHHHHHHHTT--TTTGGGG-SSTTS---HHHHHHHHGGG-S-HHHHHHHHHHHHHHHHHHT-

pLDDT: mean 79.49, std 15.63, range [28.42, 94.44]

InterPro domains:
  IPR019155 CLEC16A/TT9, N-terminal [PF09758] (53-208)
  IPR039272 CLEC16A/TT9 [PTHR21481] (49-209)

Sequence (215 aa):
FVGPQSVGMSLLFGTPERDLSLPAFQKLCARIREASRRPNGSVGDAEGVEMLRSLGEFLVFGEMESEAANEPRKDVHFDVFCEGNTLGACVELTNRINSSGAKIQLLQTLSILVQNVRSATSLFFLLSNNYVNQVLETILEDRMDDADLIDAFVAFCKTLALRINPRTVQFFFADRACTYCPLFEKCLLFLRADDTMVRTSAMTILLHFLALGSR

Foldseek 3Di:
DDDDPPPVPCVVDDDDPDPLDPVVLLVLLVVLQVLLVDPADPAALVNLLVSLQVLLVSLLVLLVVQVVPPDPDDSVSLVSCLVSVSLVSLLSNCVRNVDLSSLLSNLVSLLSNLQSPPDPVSNCSVLQVCSVVVNLPPSCPPPVPDPSSLVSSLSSLLSVLVVDAPVRVCSQAPDNVSPHGSSLVSLVVQCPPPDPVSNVSSVVSNVSVVVRVVD

Solvent-accessible surface area (backbone atoms only — not comparable to full-atom values): 12530 Å² total; per-residue (Å²): 141,84,75,96,70,76,73,73,57,66,79,80,60,82,75,74,95,69,78,84,44,70,69,51,52,52,51,49,48,50,49,45,47,49,61,41,68,52,71,92,83,80,68,51,64,70,56,52,30,50,52,39,49,51,50,35,51,52,56,53,49,46,54,52,56,49,63,75,63,81,53,90,74,69,59,59,60,59,49,53,40,57,77,64,46,38,66,60,25,50,55,49,34,33,65,69,63,66,41,67,64,32,46,36,35,46,37,50,28,49,33,51,50,65,70,64,51,79,50,68,66,60,43,49,55,60,40,67,71,43,56,61,52,51,48,59,60,58,72,48,72,92,46,86,82,42,64,71,48,49,53,39,48,51,53,30,51,51,51,52,50,74,66,54,43,97,86,46,49,70,51,52,24,80,40,95,82,65,80,45,38,45,67,59,55,58,31,58,65,31,64,74,44,86,51,64,67,58,19,54,51,24,51,53,47,53,50,52,56,55,59,60,74,76,111

Nearest PDB structures (foldseek):
  3qhe-assembly1_A  TM=4.462E-01  e=1.458E-01  Homo sapiens
  3nmx-assembly2_B  TM=5.943E-01  e=4.142E-01  Homo sapiens
  3nmx-assembly1_A  TM=5.977E-01  e=5.692E-01  Homo sapiens
  5iz9-assembly1_A  TM=5.035E-01  e=5.440E-01  Homo sapiens
  7ep7-assembly1_A  TM=3.968E-01  e=6.315E+00  Mus musculus